Protein 4JNH (pdb70)

GO terms:
  GO:0044163 host cytoskeleton (C, IMP)

Secondary structure (DSSP, 8-state):
-EEB-HHHHHHHHHHTT--PPP-TT-B---EES-BTTBSS-EE--EEEEE-TTSPEEEEEEEE--SS---TT---EE-HHHHTTTBTT----SGGGGGGGGTT----TT-HHHHH-------S---HHHHHHHHHHHHHHHH--HHHHHHHHHHHHHHHHHHHT-/--EEEB-HHHHHHHHHHTT--PPP-TT-B---EE-SBTTBSS-EE--EEEEE-TTSPEEEEEEEE--SS---TT---EE-HHHHHTTBTT--PPSGGGGGGGGTT----TT-HHHHH-------TT--HHHHHHHHHHHHHHHH--HHHHHHHHHHHHHHHHHHTT-

Solvent-accessible surface area: 18183 Å² total

InterPro domains:
  IPR004957 Gag polyprotein, N-terminal domain [PF03276] (12-153)
  IPR049099 Gag polyprotein, C-terminal [PF20673] (488-574)

B-factor: mean 23.05, std 14.94, range [1.84, 131.95]

Sequence (332 aa):
EYELDVEALVVILRDRNIPRNPLHGEVIGLRLTEGWWGQIERFQVRLILQNDDNEPLQRPRYEVIQRAVNPHTFISGPLAELQLAFQDLDLPEGPLRFGPLANGHYVQGDPYSSSYRPVTAETAQTRDELEDVLNTQSEIEIQINLLELYEVETRALRRQLAERSVEEYELDVEALVVILRDRNIPRNPLHGEVIGLRLTEGWWGQIERFQVRLILQNDDNEPLQRPRYEVIQRAVNPHTFISGPLAELQLAFQDLDLPEGPLRFGPLANGHYVQGDPYSSSYRPVTAETAQTRDELEDVLNTQSEIEIQINLLELYEVETRALRRQLAERS

Organism: Human spumaretrovirus (NCBI:txid11963)

Nearest PDB structures (foldseek):
  4jmr-assembly2_C  TM=9.879E-01  e=1.892E-27  Human foamy virus
  4jmr-assembly2_C  TM=9.875E-01  e=1.139E-27  Human foamy virus
  1n9j-assembly1_B  TM=2.563E-01  e=5.939E+00  Homo sapiens
  8a1b-assembly1_A  TM=1.509E-01  e=2.956E+00  Escherichia coli

Structure (mmCIF, N/CA/C/O backbone):
data_4JNH
#
_entry.id   4JNH
#
_cell.length_a   35.423
_cell.length_b   94.729
_cell.length_c   61.659
_cell.angle_alpha   90.000
_cell.angle_beta   93.680
_cell.angle_gamma   90.000
#
_symmetry.space_group_name_H-M   'P 1 21 1'
#
loop_
_entity.id
_entity.type
_entity.pdbx_description
1 polymer 'Gag polyprotein'
2 water water
#
loop_
_atom_site.group_PDB
_atom_site.id
_atom_site.type_symbol
_atom_site.label_atom_id
_atom_site.label_alt_id
_atom_site.label_comp_id
_atom_site.label_asym_id
_atom_site.label_entity_id
_atom_site.label_seq_id
_atom_site.pdbx_PDB_ins_code
_atom_site.Cartn_x
_atom_site.Cartn_y
_atom_site.Cartn_z
_atom_site.occupancy
_atom_site.B_iso_or_equiv
_atom_site.auth_seq_id
_atom_site.auth_comp_id
_atom_site.auth_asym_id
_atom_site.auth_atom_id
_atom_site.pdbx_PDB_model_num
ATOM 1 N N . GLU A 1 29 ? 0.846 30.319 35.115 1.00 31.50 9 GLU A N 1
ATOM 2 C CA . GLU A 1 29 ? 0.126 29.137 35.597 1.00 37.00 9 GLU A CA 1
ATOM 3 C C . GLU A 1 29 ? 0.916 27.824 35.484 1.00 37.35 9 GLU A C 1
ATOM 4 O O . GLU A 1 29 ? 1.270 27.388 34.391 1.00 39.86 9 GLU A O 1
ATOM 10 N N . TYR A 1 30 ? 1.155 27.188 36.627 1.00 32.33 10 TYR A N 1
ATOM 11 C CA . TYR A 1 30 ? 1.944 25.965 36.703 1.00 23.42 10 TYR A CA 1
ATOM 12 C C . TYR A 1 30 ? 1.093 24.799 37.196 1.00 24.27 10 TYR A C 1
ATOM 13 O O . TYR A 1 30 ? -0.060 24.986 37.601 1.00 27.06 10 TYR A O 1
ATOM 22 N N . GLU A 1 31 ? 1.658 23.597 37.166 1.00 22.35 11 GLU A N 1
ATOM 23 C CA . GLU A 1 31 ? 0.899 22.388 37.486 1.00 24.39 11 GLU A CA 1
ATOM 24 C C . GLU A 1 31 ? 0.698 22.204 38.988 1.00 18.03 11 GLU A C 1
ATOM 25 O O . GLU A 1 31 ? 1.593 22.468 39.788 1.00 12.10 11 GLU A O 1
ATOM 31 N N . LEU A 1 32 ? -0.495 21.760 39.358 1.00 13.74 12 LEU A N 1
ATOM 32 C CA . LEU A 1 32 ? -0.831 21.542 40.756 1.00 13.91 12 LEU A CA 1
ATOM 33 C C . LEU A 1 32 ? -1.157 20.061 40.995 1.00 16.07 12 LEU A C 1
ATOM 34 O O . LEU A 1 32 ? -1.983 19.476 40.287 1.00 15.64 12 LEU A O 1
ATOM 39 N N . ASP A 1 33 ? -0.493 19.450 41.970 1.00 13.19 13 ASP A N 1
ATOM 40 C CA . ASP A 1 33 ? -0.846 18.097 42.388 1.00 17.00 13 ASP A CA 1
ATOM 41 C C . ASP A 1 33 ? -1.678 18.169 43.656 1.00 19.31 13 ASP A C 1
ATOM 42 O O . ASP A 1 33 ? -1.128 18.268 44.760 1.00 21.92 13 ASP A O 1
ATOM 47 N N . VAL A 1 34 ? -2.999 18.102 43.495 1.00 18.15 14 VAL A N 1
ATOM 48 C CA . VAL A 1 34 ? -3.929 18.349 44.598 1.00 18.57 14 VAL A CA 1
ATOM 49 C C . VAL A 1 34 ? -3.889 17.278 45.682 1.00 21.34 14 VAL A C 1
ATOM 50 O O . VAL A 1 34 ? -4.177 17.553 46.848 1.00 23.86 14 VAL A O 1
ATOM 54 N N . GLU A 1 35 ? -3.543 16.055 45.303 1.00 24.33 15 GLU A N 1
ATOM 55 C CA . GLU A 1 35 ? -3.431 14.984 46.289 1.00 27.70 15 GLU A CA 1
ATOM 56 C C . GLU A 1 35 ? -2.201 15.171 47.184 1.00 22.24 15 GLU A C 1
ATOM 57 O O . GLU A 1 35 ? -2.228 14.822 48.361 1.00 25.35 15 GLU A O 1
ATOM 63 N N . ALA A 1 36 ? -1.135 15.742 46.631 1.00 18.09 16 ALA A N 1
ATOM 64 C CA . ALA A 1 36 ? 0.030 16.093 47.432 1.00 17.60 16 ALA A CA 1
ATOM 65 C C . ALA A 1 36 ? -0.325 17.249 48.358 1.00 19.36 16 ALA A C 1
ATOM 66 O O . ALA A 1 36 ? 0.004 17.235 49.541 1.00 25.58 16 ALA A O 1
ATOM 68 N N . LEU A 1 37 ? -1.022 18.240 47.818 1.00 16.23 17 LEU A N 1
ATOM 69 C CA . LEU A 1 37 ? -1.499 19.356 48.620 1.00 15.51 17 LEU A CA 1
ATOM 70 C C . LEU A 1 37 ? -2.311 18.899 49.826 1.00 16.03 17 LEU A C 1
ATOM 71 O O . LEU A 1 37 ? -2.177 19.449 50.919 1.00 15.23 17 LEU A O 1
ATOM 76 N N . VAL A 1 38 ? -3.152 17.889 49.626 1.00 17.79 18 VAL A N 1
ATOM 77 C CA . VAL A 1 38 ? -4.024 17.420 50.695 1.00 17.56 18 VAL A CA 1
ATOM 78 C C . VAL A 1 38 ? -3.196 16.731 51.773 1.00 18.87 18 VAL A C 1
ATOM 79 O O . VAL A 1 38 ? -3.424 16.925 52.964 1.00 15.27 18 VAL A O 1
ATOM 83 N N . VAL A 1 39 ? -2.208 15.949 51.345 1.00 21.68 19 VAL A N 1
ATOM 84 C CA . VAL A 1 39 ? -1.256 15.353 52.276 1.00 18.99 19 VAL A CA 1
ATOM 85 C C . VAL A 1 39 ? -0.573 16.447 53.091 1.00 20.27 19 VAL A C 1
ATOM 86 O O . VAL A 1 39 ? -0.460 16.347 54.312 1.00 23.63 19 VAL A O 1
ATOM 90 N N . ILE A 1 40 ? -0.122 17.498 52.405 1.00 18.03 20 ILE A N 1
ATOM 91 C CA . ILE A 1 40 ? 0.516 18.636 53.065 1.00 13.98 20 ILE A CA 1
ATOM 92 C C . ILE A 1 40 ? -0.432 19.261 54.078 1.00 14.88 20 ILE A C 1
ATOM 93 O O . ILE A 1 40 ? -0.030 19.599 55.203 1.00 14.01 20 ILE A O 1
ATOM 98 N N . LEU A 1 41 ? -1.693 19.423 53.681 1.00 14.29 21 LEU A N 1
ATOM 99 C CA . LEU A 1 41 ? -2.692 19.938 54.621 1.00 18.26 21 LEU A CA 1
ATOM 100 C C . LEU A 1 41 ? -2.834 19.014 55.835 1.00 15.01 21 LEU A C 1
ATOM 101 O O . LEU A 1 41 ? -2.724 19.463 56.977 1.00 13.56 21 LEU A O 1
ATOM 106 N N . ARG A 1 42 ? -3.067 17.729 55.589 1.00 13.22 22 ARG A N 1
ATOM 107 C CA . ARG A 1 42 ? -3.301 16.801 56.691 1.00 18.06 22 ARG A CA 1
ATOM 108 C C . ARG A 1 42 ? -2.102 16.727 57.628 1.00 20.82 22 ARG A C 1
ATOM 109 O O . ARG A 1 42 ? -2.263 16.780 58.845 1.00 23.74 22 ARG A O 1
ATOM 117 N N . ASP A 1 43 ? -0.896 16.646 57.076 1.00 20.24 23 ASP A N 1
ATOM 118 C CA . ASP A 1 43 ? 0.300 16.642 57.926 1.00 19.84 23 ASP A CA 1
ATOM 119 C C . ASP A 1 43 ? 0.336 17.814 58.906 1.00 19.28 23 ASP A C 1
ATOM 120 O O . ASP A 1 43 ? 0.953 17.729 59.972 1.00 22.18 23 ASP A O 1
ATOM 125 N N . ARG A 1 44 ? -0.316 18.911 58.539 1.00 14.84 24 ARG A N 1
ATOM 126 C CA . ARG A 1 44 ? -0.325 20.103 59.373 1.00 13.57 24 ARG A CA 1
ATOM 127 C C . ARG A 1 44 ? -1.625 20.265 60.175 1.00 17.76 24 ARG A C 1
ATOM 128 O O . ARG A 1 44 ? -1.891 21.329 60.742 1.00 16.17 24 ARG A O 1
ATOM 136 N N . ASN A 1 45 ? -2.414 19.193 60.227 1.00 20.11 25 ASN A N 1
ATOM 137 C CA . ASN A 1 45 ? -3.662 19.178 60.981 1.00 23.44 25 ASN A CA 1
ATOM 138 C C . ASN A 1 45 ? -4.610 20.274 60.499 1.00 26.39 25 ASN A C 1
ATOM 139 O O . ASN A 1 45 ? -5.360 20.863 61.283 1.00 28.84 25 ASN A O 1
ATOM 144 N N . ILE A 1 46 ? -4.554 20.539 59.196 1.00 25.47 26 ILE A N 1
ATOM 145 C CA . ILE A 1 46 ? -5.517 21.404 58.524 1.00 27.74 26 ILE A CA 1
ATOM 146 C C . ILE A 1 46 ? -6.527 20.521 57.792 1.00 32.97 26 ILE A C 1
ATOM 147 O O . ILE A 1 46 ? -6.160 19.758 56.899 1.00 36.32 26 ILE A O 1
ATOM 152 N N . PRO A 1 47 ? -7.809 20.608 58.180 1.00 32.00 27 PRO A N 1
ATOM 153 C CA . PRO A 1 47 ? -8.788 19.640 57.686 1.00 35.55 27 PRO A CA 1
ATOM 154 C C . PRO A 1 47 ? -9.506 20.102 56.416 1.00 37.36 27 PRO A C 1
ATOM 155 O O . PRO A 1 47 ? -10.076 19.259 55.712 1.00 31.51 27 PRO A O 1
ATOM 159 N N . ARG A 1 48 ? -9.463 21.407 56.136 1.00 40.48 28 ARG A N 1
ATOM 160 C CA . ARG A 1 48 ? -10.180 21.992 55.000 1.00 43.83 28 ARG A CA 1
ATOM 161 C C . ARG A 1 48 ? -9.741 21.432 53.653 1.00 41.54 28 ARG A C 1
ATOM 162 O O . ARG A 1 48 ? -8.558 21.219 53.403 1.00 40.86 28 ARG A O 1
ATOM 170 N N . ASN A 1 49 ? -10.715 21.197 52.787 1.00 40.79 29 ASN A N 1
ATOM 171 C CA . ASN A 1 49 ? -10.431 20.810 51.424 1.00 43.27 29 ASN A CA 1
ATOM 172 C C . ASN A 1 49 ? -10.117 22.047 50.599 1.00 36.17 29 ASN A C 1
ATOM 173 O O . ASN A 1 49 ? -10.864 23.027 50.632 1.00 33.67 29 ASN A O 1
ATOM 178 N N . PRO A 1 50 ? -9.002 22.008 49.860 1.00 29.46 30 PRO A N 1
ATOM 179 C CA . PRO A 1 50 ? -8.625 23.145 49.014 1.00 30.89 30 PRO A CA 1
ATOM 180 C C . PRO A 1 50 ? -9.701 23.356 47.953 1.00 25.92 30 PRO A C 1
ATOM 181 O O . PRO A 1 50 ? -10.169 22.378 47.371 1.00 23.30 30 PRO A O 1
ATOM 185 N N . LEU A 1 51 ? -10.102 24.603 47.730 1.00 23.39 31 LEU A N 1
ATOM 186 C CA . LEU A 1 51 ? -11.150 24.908 46.758 1.00 23.09 31 LEU A CA 1
ATOM 187 C C . LEU A 1 51 ? -10.663 25.764 45.593 1.00 16.94 31 LEU A C 1
ATOM 188 O O . LEU A 1 51 ? -9.734 26.553 45.743 1.00 14.99 31 LEU A O 1
ATOM 193 N N . HIS A 1 52 ? -11.322 25.638 44.445 1.00 12.03 32 HIS A N 1
ATOM 194 C CA . HIS A 1 52 ? -11.049 26.529 43.324 1.00 13.28 32 HIS A CA 1
ATOM 195 C C . HIS A 1 52 ? -11.058 28.000 43.734 1.00 17.33 32 HIS A C 1
ATOM 196 O O . HIS A 1 52 ? -11.956 28.448 44.454 1.00 15.50 32 HIS A O 1
ATOM 203 N N . GLY A 1 53 ? -10.079 28.763 43.264 1.00 14.71 33 GLY A N 1
ATOM 204 C CA . GLY A 1 53 ? -10.090 30.191 43.531 1.00 10.63 33 GLY A CA 1
ATOM 205 C C . GLY A 1 53 ? -9.536 30.617 44.875 1.00 15.85 33 GLY A C 1
ATOM 206 O O . GLY A 1 53 ? -9.374 31.812 45.113 1.00 17.40 33 GLY A O 1
ATOM 207 N N . GLU A 1 54 ? -9.225 29.661 45.752 1.00 16.06 34 GLU A N 1
ATOM 208 C CA . GLU A 1 54 ? -8.644 30.011 47.048 1.00 19.67 34 GLU A CA 1
ATOM 209 C C . GLU A 1 54 ? -7.196 30.521 46.947 1.00 16.39 34 GLU A C 1
ATOM 210 O O . GLU A 1 54 ? -6.405 30.050 46.131 1.00 12.79 34 GLU A O 1
ATOM 216 N N . VAL A 1 55 ? -6.856 31.503 47.768 1.00 14.84 35 VAL A N 1
ATOM 217 C CA . VAL A 1 55 ? -5.500 32.030 47.753 1.00 15.92 35 VAL A CA 1
ATOM 218 C C . VAL A 1 55 ? -4.752 31.551 48.983 1.00 13.57 35 VAL A C 1
ATOM 219 O O . VAL A 1 55 ? -5.291 31.586 50.082 1.00 17.50 35 VAL A O 1
ATOM 223 N N . ILE A 1 56 ? -3.522 31.083 48.797 1.00 9.33 36 ILE A N 1
ATOM 224 C CA . ILE A 1 56 ? -2.749 30.558 49.922 1.00 10.43 36 ILE A CA 1
ATOM 225 C C . ILE A 1 56 ? -1.444 31.298 50.119 1.00 10.92 36 ILE A C 1
ATOM 226 O O . ILE A 1 56 ? -0.727 31.573 49.159 1.00 7.81 36 ILE A O 1
ATOM 231 N N . GLY A 1 57 ? -1.149 31.621 51.375 1.00 10.42 37 GLY A N 1
ATOM 232 C CA . GLY A 1 57 ? 0.091 32.271 51.737 1.00 6.65 37 GLY A CA 1
ATOM 233 C C . GLY A 1 57 ? 1.102 31.221 52.165 1.00 13.17 37 GLY A C 1
ATOM 234 O O . GLY A 1 57 ? 0.862 30.455 53.090 1.00 17.51 37 GLY A O 1
ATOM 235 N N . LEU A 1 58 ? 2.231 31.169 51.479 1.00 14.58 38 LEU A N 1
ATOM 236 C CA . LEU A 1 58 ? 3.232 30.153 51.757 1.00 12.67 38 LEU A CA 1
ATOM 237 C C . LEU A 1 58 ? 4.422 30.743 52.497 1.00 13.14 38 LEU A C 1
ATOM 238 O O . LEU A 1 58 ? 4.985 31.765 52.085 1.00 12.05 38 LEU A O 1
ATOM 243 N N . ARG A 1 59 ? 4.777 30.113 53.611 1.00 10.58 39 ARG A N 1
ATOM 244 C CA . ARG A 1 59 ? 6.027 30.416 54.274 1.00 13.55 39 ARG A CA 1
ATOM 245 C C . ARG A 1 59 ? 6.986 29.278 53.977 1.00 14.75 39 ARG A C 1
ATOM 246 O O . ARG A 1 59 ? 6.807 28.152 54.458 1.00 12.97 39 ARG A O 1
ATOM 254 N N . LEU A 1 60 ? 7.984 29.574 53.149 1.00 14.30 40 LEU A N 1
ATOM 255 C CA . LEU A 1 60 ? 8.996 28.600 52.767 1.00 15.25 40 LEU A CA 1
ATOM 256 C C . LEU A 1 60 ? 10.156 28.733 53.745 1.00 18.64 40 LEU A C 1
ATOM 257 O O . LEU A 1 60 ? 10.846 29.758 53.777 1.00 20.89 40 LEU A O 1
ATOM 262 N N . THR A 1 61 ? 10.351 27.710 54.567 1.00 16.76 41 THR A N 1
ATOM 263 C CA . THR A 1 61 ? 11.319 27.791 55.658 1.00 17.79 41 THR A CA 1
ATOM 264 C C . THR A 1 61 ? 12.751 27.661 55.157 1.00 17.63 41 THR A C 1
ATOM 265 O O . THR A 1 61 ? 13.692 28.059 55.833 1.00 16.45 41 THR A O 1
ATOM 269 N N . GLU A 1 62 ? 12.905 27.088 53.970 1.00 18.84 42 GLU A N 1
ATOM 270 C CA . GLU A 1 62 ? 14.204 27.027 53.318 1.00 17.77 42 GLU A CA 1
ATOM 271 C C . GLU A 1 62 ? 14.028 26.680 51.852 1.00 14.77 42 GLU A C 1
ATOM 272 O O . GLU A 1 62 ? 12.958 26.232 51.437 1.00 10.94 42 GLU A O 1
ATOM 278 N N . GLY A 1 63 ? 15.091 26.890 51.080 1.00 13.24 43 GLY A N 1
ATOM 279 C CA . GLY A 1 63 ? 15.079 26.639 49.653 1.00 13.01 43 GLY A CA 1
ATOM 280 C C . GLY A 1 63 ? 16.457 26.778 49.028 1.00 13.83 43 GLY A C 1
ATOM 281 O O . GLY A 1 63 ? 17.475 26.697 49.717 1.00 11.52 43 GLY A O 1
ATOM 282 N N . TRP A 1 64 ? 16.485 27.016 47.718 1.00 15.58 44 TRP A N 1
ATOM 283 C CA . TRP A 1 64 ? 17.737 27.107 46.974 1.00 17.51 44 TRP A CA 1
ATOM 284 C C . TRP A 1 64 ? 18.513 28.350 47.371 1.00 17.46 44 TRP A C 1
ATOM 285 O O . TRP A 1 64 ? 19.722 28.450 47.122 1.00 14.85 44 TRP A O 1
ATOM 296 N N . TRP A 1 65 ? 17.799 29.293 47.975 1.00 10.15 45 TRP A N 1
ATOM 297 C CA . TRP A 1 65 ? 18.381 30.554 48.405 1.00 11.85 45 TRP A CA 1
ATOM 298 C C . TRP A 1 65 ? 19.131 30.423 49.731 1.00 14.42 45 TRP A C 1
ATOM 299 O O . TRP A 1 65 ? 19.939 31.278 50.060 1.00 21.51 45 TRP A O 1
ATOM 310 N N . GLY A 1 66 ? 18.859 29.363 50.489 1.00 11.06 46 GLY A N 1
ATOM 311 C CA . GLY A 1 66 ? 19.498 29.156 51.775 1.00 8.37 46 GLY A CA 1
ATOM 312 C C . GLY A 1 66 ? 18.504 28.736 52.855 1.00 17.39 46 GLY A C 1
ATOM 313 O O . GLY A 1 66 ? 17.344 28.462 52.565 1.00 23.18 46 GLY A O 1
ATOM 314 N N . GLN A 1 67 ? 18.957 28.696 54.104 1.00 17.19 47 GLN A N 1
ATOM 315 C CA . GLN A 1 67 ? 18.125 28.254 55.216 1.00 19.06 47 GLN A CA 1
ATOM 316 C C . GLN A 1 67 ? 17.475 29.422 55.941 1.00 14.70 47 GLN A C 1
ATOM 317 O O . GLN A 1 67 ? 17.741 29.693 57.114 1.00 12.10 47 GLN A O 1
ATOM 323 N N . ILE A 1 68 ? 16.618 30.122 55.224 1.00 13.99 48 ILE A N 1
ATOM 324 C CA . ILE A 1 68 ? 15.975 31.296 55.767 1.00 15.40 48 ILE A CA 1
ATOM 325 C C . ILE A 1 68 ? 14.573 31.361 55.191 1.00 14.14 48 ILE A C 1
ATOM 326 O O . ILE A 1 68 ? 14.323 30.848 54.089 1.00 10.63 48 ILE A O 1
ATOM 331 N N . GLU A 1 69 ? 13.659 31.968 55.944 1.00 12.33 49 GLU A N 1
ATOM 332 C CA . GLU A 1 69 ? 12.269 31.997 55.525 1.00 11.04 49 GLU A CA 1
ATOM 333 C C . GLU A 1 69 ? 12.038 33.024 54.427 1.00 9.52 49 GLU A C 1
ATOM 334 O O . GLU A 1 69 ? 12.639 34.091 54.411 1.00 12.39 49 GLU A O 1
ATOM 340 N N . ARG A 1 70 ? 11.192 32.643 53.487 1.00 9.14 50 ARG A N 1
ATOM 341 C CA . ARG A 1 70 ? 10.769 33.489 52.393 1.00 12.04 50 ARG A CA 1
ATOM 342 C C . ARG A 1 70 ? 9.268 33.237 52.234 1.00 10.82 50 ARG A C 1
ATOM 343 O O . ARG A 1 70 ? 8.703 32.371 52.900 1.00 10.32 50 ARG A O 1
ATOM 351 N N . PHE A 1 71 ? 8.620 33.993 51.362 1.00 10.84 51 PHE A N 1
ATOM 352 C CA . PHE A 1 71 ? 7.173 33.915 51.252 1.00 11.53 51 PHE A CA 1
ATOM 353 C C . PHE A 1 71 ? 6.725 33.914 49.805 1.00 12.25 51 PHE A C 1
ATOM 354 O O . PHE A 1 71 ? 7.396 34.467 48.934 1.00 16.82 51 PHE A O 1
ATOM 362 N N . GLN A 1 72 ? 5.593 33.271 49.556 1.00 11.00 52 GLN A N 1
ATOM 363 C CA . GLN A 1 72 ? 5.004 33.226 48.222 1.00 10.97 52 GLN A CA 1
ATOM 364 C C . GLN A 1 72 ? 3.466 33.125 48.327 1.00 12.16 52 GLN A C 1
ATOM 365 O O . GLN A 1 72 ? 2.908 32.661 49.322 1.00 13.17 52 GLN A O 1
ATOM 379 N N . VAL A 1 74 ? -0.094 32.055 46.230 1.00 12.08 54 VAL A N 1
ATOM 380 C CA . VAL A 1 74 ? -0.568 31.303 45.084 1.00 9.57 54 VAL A CA 1
ATOM 381 C C . VAL A 1 74 ? -2.087 31.192 45.103 1.00 9.59 54 VAL A C 1
ATOM 382 O O . VAL A 1 74 ? -2.717 31.295 46.155 1.00 12.25 54 VAL A O 1
ATOM 386 N N . ARG A 1 75 ? -2.675 30.989 43.933 1.00 14.18 55 ARG A N 1
ATOM 387 C CA . ARG A 1 75 ? -4.119 30.831 43.822 1.00 13.94 55 ARG A CA 1
ATOM 388 C C . ARG A 1 75 ? -4.430 29.518 43.117 1.00 16.52 55 ARG A C 1
ATOM 389 O O . ARG A 1 75 ? -3.856 29.231 42.057 1.00 19.67 55 ARG A O 1
ATOM 397 N N . LEU A 1 76 ? -5.315 28.713 43.707 1.00 13.39 56 LEU A N 1
ATOM 398 C CA . LEU A 1 76 ? -5.667 27.411 43.125 1.00 11.25 56 LEU A CA 1
ATOM 399 C C . LEU A 1 76 ? -6.607 27.561 41.950 1.00 11.09 56 LEU A C 1
ATOM 400 O O . LEU A 1 76 ? -7.555 28.346 41.999 1.00 15.14 56 LEU A O 1
ATOM 405 N N . ILE A 1 77 ? -6.331 26.795 40.898 1.00 13.86 57 ILE A N 1
ATOM 406 C CA . ILE A 1 77 ? -7.189 26.693 39.722 1.00 12.87 57 ILE A CA 1
ATOM 407 C C . ILE A 1 77 ? -7.643 25.228 39.574 1.00 13.78 57 ILE A C 1
ATOM 408 O O . ILE A 1 77 ? -6.896 24.401 39.077 1.00 12.48 57 ILE A O 1
ATOM 413 N N . LEU A 1 78 ? -8.856 24.911 40.019 1.00 14.10 58 LEU A N 1
ATOM 414 C CA . LEU A 1 78 ? -9.294 23.521 40.091 1.00 13.86 58 LEU A CA 1
ATOM 415 C C . LEU A 1 78 ? -10.346 23.227 39.060 1.00 16.47 58 LEU A C 1
ATOM 416 O O . LEU A 1 78 ? -10.740 22.068 38.867 1.00 18.75 58 LEU A O 1
ATOM 421 N N . GLN A 1 79 ? -10.814 24.268 38.389 1.00 14.94 59 GLN A N 1
ATOM 422 C CA . GLN A 1 79 ? -11.865 24.058 37.409 1.00 19.65 59 GLN A CA 1
ATOM 423 C C . GLN A 1 79 ? -11.846 25.066 36.270 1.00 21.25 59 GLN A C 1
ATOM 424 O O . GLN A 1 79 ? -11.132 26.073 36.318 1.00 19.01 59 GLN A O 1
ATOM 430 N N . ASN A 1 80 ? -12.620 24.774 35.231 1.00 26.25 60 ASN A N 1
ATOM 431 C CA . ASN A 1 80 ? -12.562 25.572 34.016 1.00 29.50 60 ASN A CA 1
ATOM 432 C C . ASN A 1 80 ? -13.736 26.517 33.936 1.00 30.54 60 ASN A C 1
ATOM 433 O O . ASN A 1 80 ? -14.619 26.478 34.779 1.00 31.66 60 ASN A O 1
ATOM 438 N N . ASP A 1 81 ? -13.731 27.372 32.922 1.00 35.85 61 ASP A N 1
ATOM 439 C CA . ASP A 1 81 ? -14.779 28.368 32.743 1.00 40.49 61 ASP A CA 1
ATOM 440 C C . ASP A 1 81 ? -16.171 27.759 32.711 1.00 32.93 61 ASP A C 1
ATOM 441 O O . ASP A 1 81 ? -17.154 28.459 32.921 1.00 31.07 61 ASP A O 1
ATOM 446 N N . ASP A 1 82 ? -16.254 26.459 32.445 1.00 30.50 62 ASP A N 1
ATOM 447 C CA . ASP A 1 82 ? -17.540 25.763 32.434 1.00 34.64 62 ASP A CA 1
ATOM 448 C C . ASP A 1 82 ? -17.876 25.130 33.791 1.00 36.74 62 ASP A C 1
ATOM 449 O O . ASP A 1 82 ? -18.866 24.402 33.921 1.00 36.83 62 ASP A O 1
ATOM 454 N N . ASN A 1 83 ? -17.048 25.427 34.792 1.00 36.56 63 ASN A N 1
ATOM 455 C CA . ASN A 1 83 ? -17.242 24.954 36.163 1.00 35.47 63 ASN A CA 1
ATOM 456 C C . ASN A 1 83 ? -17.101 23.453 36.319 1.00 29.65 63 ASN A C 1
ATOM 457 O O . ASN A 1 83 ? -17.653 22.872 37.247 1.00 30.56 63 ASN A O 1
ATOM 462 N N . GLU A 1 84 ? -16.376 22.829 35.398 1.00 29.85 64 GLU A N 1
ATOM 463 C CA . GLU A 1 84 ? -16.107 21.399 35.464 1.00 28.30 64 GLU A CA 1
ATOM 464 C C . GLU A 1 84 ? -14.684 21.206 35.976 1.00 29.08 64 GLU A C 1
ATOM 465 O O . GLU A 1 84 ? -13.793 21.999 35.659 1.00 28.95 64 GLU A O 1
ATOM 467 N N . PRO A 1 85 ? -14.471 20.167 36.793 1.00 27.16 65 PRO A N 1
ATOM 468 C CA . PRO A 1 85 ? -13.172 19.886 37.414 1.00 27.73 65 PRO A CA 1
ATOM 469 C C . PRO A 1 85 ? -12.092 19.697 36.360 1.00 28.58 65 PRO A C 1
ATOM 470 O O . PRO A 1 85 ? -12.360 19.076 35.340 1.00 31.03 65 PRO A O 1
ATOM 474 N N . LEU A 1 86 ? -10.900 20.236 36.593 1.00 27.71 66 LEU A N 1
ATOM 475 C CA . LEU A 1 86 ? -9.784 20.054 35.664 1.00 25.07 66 LEU A CA 1
ATOM 476 C C . LEU A 1 86 ? -9.159 18.666 35.791 1.00 26.62 66 LEU A C 1
ATOM 477 O O . LEU A 1 86 ? -8.992 18.147 36.894 1.00 24.30 66 LEU A O 1
ATOM 482 N N . GLN A 1 87 ? -8.818 18.060 34.657 1.00 31.55 67 GLN A N 1
ATOM 483 C CA . GLN A 1 87 ? -8.080 16.804 34.686 1.00 34.55 67 GLN A CA 1
ATOM 484 C C . GLN A 1 87 ? -6.677 17.072 35.230 1.00 34.29 67 GLN A C 1
ATOM 485 O O . GLN A 1 87 ? -6.105 16.256 35.952 1.00 34.55 67 GLN A O 1
ATOM 491 N N . ARG A 1 88 ? -6.134 18.230 34.873 1.00 31.97 68 ARG A N 1
ATOM 492 C CA . ARG A 1 88 ? -4.803 18.627 35.311 1.00 32.38 68 ARG A CA 1
ATOM 493 C C . ARG A 1 88 ? -4.865 20.014 35.937 1.00 29.55 68 ARG A C 1
ATOM 494 O O . ARG A 1 88 ? -4.697 21.020 35.243 1.00 31.31 68 ARG A O 1
ATOM 502 N N . PRO A 1 89 ? -5.109 20.062 37.257 1.00 23.12 69 PRO A N 1
ATOM 503 C CA . PRO A 1 89 ? -5.273 21.312 38.011 1.00 20.72 69 PRO A CA 1
ATOM 504 C C . PRO A 1 89 ? -3.994 22.157 38.016 1.00 17.07 69 PRO A C 1
ATOM 505 O O . PRO A 1 89 ? -2.910 21.641 37.790 1.00 16.67 69 PRO A O 1
ATOM 509 N N . ARG A 1 90 ? -4.136 23.452 38.260 1.00 12.50 70 ARG A N 1
ATOM 510 C CA . ARG A 1 90 ? -3.006 24.354 38.205 1.00 16.71 70 ARG A CA 1
ATOM 511 C C . ARG A 1 90 ? -3.053 25.310 39.373 1.00 18.04 70 ARG A C 1
ATOM 512 O O . ARG A 1 90 ? -3.962 25.253 40.203 1.00 21.73 70 ARG A O 1
ATOM 520 N N . TYR A 1 91 ? -2.057 26.180 39.437 1.00 13.67 71 TYR A N 1
ATOM 521 C CA . TYR A 1 91 ? -2.060 27.275 40.387 1.00 10.94 71 TYR A CA 1
ATOM 522 C C . TYR A 1 91 ? -1.391 28.458 39.727 1.00 14.62 71 TYR A C 1
ATOM 523 O O . TYR A 1 91 ? -0.655 28.299 38.755 1.00 17.42 71 TYR A O 1
ATOM 532 N N . GLU A 1 92 ? -1.645 29.649 40.245 1.00 14.96 72 GLU A N 1
ATOM 533 C CA . GLU A 1 92 ? -0.954 30.813 39.733 1.00 17.46 72 GLU A CA 1
ATOM 534 C C . GLU A 1 92 ? -0.350 31.633 40.862 1.00 15.13 72 GLU A C 1
ATOM 535 O O . GLU A 1 92 ? -0.788 31.563 42.003 1.00 13.12 72 GLU A O 1
ATOM 541 N N . VAL A 1 93 ? 0.677 32.398 40.523 1.00 14.83 73 VAL A N 1
ATOM 542 C CA . VAL A 1 93 ? 1.339 33.250 41.480 1.00 12.14 73 VAL A CA 1
ATOM 543 C C . VAL A 1 93 ? 0.526 34.525 41.560 1.00 10.59 73 VAL A C 1
ATOM 544 O O . VAL A 1 93 ? 0.091 35.048 40.539 1.00 8.63 73 VAL A O 1
ATOM 548 N N . ILE A 1 94 ? 0.281 34.997 42.779 1.00 12.73 74 ILE A N 1
ATOM 549 C CA . ILE A 1 94 ? -0.406 36.266 43.007 1.00 13.02 74 ILE A CA 1
ATOM 550 C C . ILE A 1 94 ? 0.609 37.330 43.419 1.00 17.88 74 ILE A C 1
ATOM 551 O O . ILE A 1 94 ? 1.412 37.105 44.311 1.00 21.71 74 ILE A O 1
ATOM 556 N N . GLN A 1 95 ? 0.558 38.490 42.779 1.00 20.04 75 GLN A N 1
ATOM 557 C CA . GLN A 1 95 ? 1.551 39.538 42.983 1.00 23.67 75 GLN A CA 1
ATOM 558 C C . GLN A 1 95 ? 1.292 40.420 44.211 1.00 23.77 75 GLN A C 1
ATOM 559 O O . GLN A 1 95 ? 1.462 41.641 44.151 1.00 25.38 75 GLN A O 1
ATOM 565 N N . ARG A 1 96 ? 0.875 39.810 45.313 1.00 20.26 76 ARG A N 1
ATOM 566 C CA . ARG A 1 96 ? 0.716 40.524 46.577 1.00 18.43 76 ARG A CA 1
ATOM 567 C C . ARG A 1 96 ? 1.545 39.784 47.617 1.00 16.86 76 ARG A C 1
ATOM 568 O O . ARG A 1 96 ? 1.599 38.551 47.606 1.00 16.41 76 ARG A O 1
ATOM 576 N N . ALA A 1 97 ? 2.182 40.521 48.522 1.00 12.51 77 ALA A N 1
ATOM 577 C CA . ALA A 1 97 ? 2.981 39.905 49.570 1.00 10.02 77 ALA A CA 1
ATOM 578 C C . ALA A 1 97 ? 2.096 39.252 50.619 1.00 13.09 77 ALA A C 1
ATOM 579 O O . ALA A 1 97 ? 1.041 39.786 50.969 1.00 16.40 77 ALA A O 1
ATOM 581 N N . VAL A 1 98 ? 2.541 38.098 51.116 1.00 9.92 78 VAL A N 1
ATOM 582 C CA . VAL A 1 98 ? 1.921 37.435 52.251 1.00 7.57 78 VAL A CA 1
ATOM 583 C C . VAL A 1 98 ? 1.973 38.335 53.490 1.00 12.72 78 VAL A C 1
ATOM 584 O O . VAL A 1 98 ? 3.003 38.948 53.774 1.00 15.19 78 VAL A O 1
ATOM 588 N N . ASN A 1 99 ? 0.870 38.399 54.235 1.00 15.97 79 ASN A N 1
ATOM 589 C CA . ASN A 1 99 ? 0.773 39.267 55.417 1.00 17.44 79 ASN A CA 1
ATOM 590 C C . ASN A 1 99 ? 0.651 38.469 56.699 1.00 15.33 79 ASN A C 1
ATOM 591 O O . ASN A 1 99 ? 0.391 37.267 56.653 1.00 17.76 79 ASN A O 1
ATOM 596 N N . PRO A 1 100 ? 0.823 39.132 57.856 1.00 9.86 80 PRO A N 1
ATOM 597 C CA . PRO A 1 100 ? 0.707 38.340 59.092 1.00 12.02 80 PRO A CA 1
ATOM 598 C C . PRO A 1 100 ? -0.727 37.853 59.265 1.00 12.80 80 PRO A C 1
ATOM 599 O O . PRO A 1 100 ? -0.961 36.748 59.750 1.00 19.46 80 PRO A O 1
ATOM 603 N N . HIS A 1 101 ? -1.675 38.655 58.809 1.00 15.54 81 HIS A N 1
ATOM 604 C CA . HIS A 1 101 ? -3.074 38.311 58.923 1.00 14.50 81 HIS A CA 1
ATOM 605 C C . HIS A 1 101 ? -3.562 37.432 57.773 1.00 17.49 81 HIS A C 1
ATOM 606 O O . HIS A 1 101 ? -4.732 37.076 57.739 1.00 14.42 81 HIS A O 1
ATOM 613 N N . THR A 1 102 ? -2.689 37.101 56.819 1.00 20.04 82 THR A N 1
ATOM 614 C CA . THR A 1 102 ? -3.086 36.220 55.709 1.00 19.11 82 THR A CA 1
ATOM 615 C C . THR A 1 102 ? -3.746 34.936 56.243 1.00 16.95 82 THR A C 1
ATOM 616 O O . THR A 1 102 ? -3.164 34.199 57.040 1.00 20.80 82 THR A O 1
ATOM 628 N N . PHE A 1 104 ? -5.109 31.825 55.053 1.00 18.42 84 PHE A N 1
ATOM 629 C CA . PHE A 1 104 ? -4.803 30.433 54.771 1.00 16.58 84 PHE A CA 1
ATOM 630 C C . PHE A 1 104 ? -3.297 30.361 54.543 1.00 16.12 84 PHE A C 1
ATOM 631 O O . PHE A 1 104 ? -2.790 30.841 53.540 1.00 16.05 84 PHE A O 1
ATOM 647 N N . ILE A 1 106 ? 0.543 28.158 54.882 1.00 11.51 86 ILE A N 1
ATOM 648 C CA . ILE A 1 106 ? 1.239 26.883 54.981 1.00 14.26 86 ILE A CA 1
ATOM 649 C C . ILE A 1 106 ? 2.725 27.135 55.064 1.00 16.58 86 ILE A C 1
ATOM 650 O O . ILE A 1 106 ? 3.262 27.879 54.240 1.00 16.01 86 ILE A O 1
ATOM 655 N N . SER A 1 107 ? 3.379 26.508 56.039 1.00 16.09 87 SER A N 1
ATOM 656 C CA . SER A 1 107 ? 4.833 26.601 56.205 1.00 16.80 87 SER A CA 1
ATOM 657 C C . SER A 1 107 ? 5.479 25.257 55.889 1.00 16.27 87 SER A C 1
ATOM 658 O O . SER A 1 107 ? 4.943 24.210 56.231 1.00 10.93 87 SER A O 1
ATOM 661 N N . GLY A 1 108 ? 6.637 25.292 55.247 1.00 18.32 88 GLY A N 1
ATOM 662 C CA . GLY A 1 108 ? 7.379 24.081 54.971 1.00 18.05 88 GLY A CA 1
ATOM 663 C C . GLY A 1 108 ? 8.527 24.383 54.041 1.00 17.06 88 GLY A C 1
ATOM 664 O O . GLY A 1 108 ? 8.568 25.450 53.427 1.00 15.09 88 GLY A O 1
ATOM 665 N N . PRO A 1 109 ? 9.470 23.445 53.931 1.00 15.03 89 PRO A N 1
ATOM 666 C CA . PRO A 1 109 ? 10.607 23.648 53.028 1.00 12.39 89 PRO A CA 1
ATOM 667 C C . PRO A 1 109 ? 10.166 23.669 51.573 1.00 12.99 89 PRO A C 1
ATOM 668 O O . PRO A 1 109 ? 9.151 23.062 51.232 1.00 11.45 89 PRO A O 1
ATOM 672 N N . LEU A 1 110 ? 10.926 24.368 50.732 1.00 10.25 90 LEU A N 1
ATOM 673 C CA . LEU A 1 110 ? 10.648 24.418 49.304 1.00 10.75 90 LEU A CA 1
ATOM 674 C C . LEU A 1 110 ? 10.453 23.037 48.695 1.00 16.55 90 LEU A C 1
ATOM 675 O O . LEU A 1 110 ? 9.528 22.811 47.918 1.00 15.92 90 LEU A O 1
ATOM 680 N N . ALA A 1 111 ? 11.338 22.112 49.038 1.00 20.58 91 ALA A N 1
ATOM 681 C CA . ALA A 1 111 ? 11.281 20.800 48.426 1.00 21.91 91 ALA A CA 1
ATOM 682 C C . ALA A 1 111 ? 9.946 20.124 48.729 1.00 20.66 91 ALA A C 1
ATOM 683 O O . ALA A 1 111 ? 9.369 19.470 47.863 1.00 19.81 91 ALA A O 1
ATOM 685 N N . GLU A 1 112 ? 9.444 20.289 49.950 1.00 17.57 92 GLU A N 1
ATOM 686 C CA . GLU A 1 112 ? 8.188 19.648 50.297 1.00 17.52 92 GLU A CA 1
ATOM 687 C C . GLU A 1 112 ? 7.002 20.312 49.599 1.00 14.55 92 GLU A C 1
ATOM 688 O O . GLU A 1 112 ? 6.102 19.636 49.105 1.00 19.05 92 GLU A O 1
ATOM 694 N N . LEU A 1 113 ? 6.995 21.635 49.558 1.00 10.49 93 LEU A N 1
ATOM 695 C CA . LEU A 1 113 ? 5.878 22.351 48.950 1.00 10.61 93 LEU A CA 1
ATOM 696 C C . LEU A 1 113 ? 5.801 22.142 47.428 1.00 15.48 93 LEU A C 1
ATOM 697 O O . LEU A 1 113 ? 4.712 22.163 46.847 1.00 15.47 93 LEU A O 1
ATOM 702 N N . GLN A 1 114 ? 6.956 21.952 46.793 1.00 12.18 94 GLN A N 1
ATOM 703 C CA . GLN A 1 114 ? 7.023 21.658 45.358 1.00 15.23 94 GLN A CA 1
ATOM 704 C C . GLN A 1 114 ? 6.396 20.325 44.995 1.00 16.34 94 GLN A C 1
ATOM 705 O O . GLN A 1 114 ? 6.128 20.069 43.818 1.00 13.79 94 GLN A O 1
ATOM 711 N N . LEU A 1 115 ? 6.178 19.473 45.998 1.00 9.85 95 LEU A N 1
ATOM 712 C CA . LEU A 1 115 ? 5.406 18.264 45.773 1.00 11.97 95 LEU A CA 1
ATOM 713 C C . LEU A 1 115 ? 3.988 18.613 45.288 1.00 14.97 95 LEU A C 1
ATOM 714 O O . LEU A 1 115 ? 3.410 17.904 44.483 1.00 16.62 95 LEU A O 1
ATOM 719 N N . ALA A 1 116 ? 3.429 19.705 45.787 1.00 14.72 96 ALA A N 1
ATOM 720 C CA . ALA A 1 116 ? 2.103 20.118 45.357 1.00 17.12 96 ALA A CA 1
ATOM 721 C C . ALA A 1 116 ? 2.189 21.159 44.253 1.00 16.06 96 ALA A C 1
ATOM 722 O O . ALA A 1 116 ? 1.470 21.080 43.259 1.00 13.18 96 ALA A O 1
ATOM 724 N N . PHE A 1 117 ? 3.068 22.141 44.446 1.00 16.70 97 PHE A N 1
ATOM 725 C CA . PHE A 1 117 ? 3.199 23.264 43.529 1.00 15.70 97 PHE A CA 1
ATOM 726 C C . PHE A 1 117 ? 4.445 23.111 42.663 1.00 17.79 97 PHE A C 1
ATOM 727 O O . PHE A 1 117 ? 5.531 23.540 43.051 1.00 16.99 97 PHE A O 1
ATOM 735 N N . GLN A 1 118 ? 4.285 22.491 41.495 1.00 14.38 98 GLN A N 1
ATOM 736 C CA . GLN A 1 118 ? 5.423 22.214 40.630 1.00 19.49 98 GLN A CA 1
ATOM 737 C C . GLN A 1 118 ? 6.077 23.511 40.181 1.00 15.44 98 GLN A C 1
ATOM 738 O O . GLN A 1 118 ? 5.386 24.451 39.811 1.00 14.91 98 GLN A O 1
ATOM 744 N N . ASP A 1 119 ? 7.408 23.539 40.238 1.00 16.29 99 ASP A N 1
ATOM 745 C CA . ASP A 1 119 ? 8.230 24.674 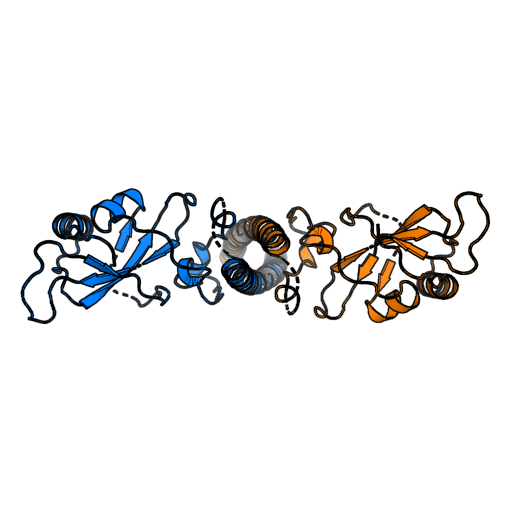39.809 1.00 21.58 99 ASP A CA 1
ATOM 746 C C . ASP A 1 119 ? 8.106 25.905 40.699 1.00 20.38 99 ASP A C 1
ATOM 747 O O . ASP A 1 119 ? 8.577 26.986 40.332 1.00 19.58 99 ASP A O 1
ATOM 752 N N . LEU A 1 120 ? 7.475 25.742 41.860 1.00 16.90 100 LEU A N 1
ATOM 753 C CA . LEU A 1 120 ? 7.328 26.847 42.802 1.00 13.80 100 LEU A CA 1
ATOM 754 C C . LEU A 1 120 ? 8.666 27.558 43.003 1.00 14.93 100 LEU A C 1
ATOM 755 O O . LEU A 1 120 ? 9.700 26.917 43.172 1.00 12.78 100 LEU A O 1
ATOM 760 N N . ASP A 1 121 ? 8.632 28.887 42.961 1.00 15.25 101 ASP A N 1
ATOM 761 C CA . ASP A 1 121 ? 9.830 29.697 43.103 1.00 12.24 101 ASP A CA 1
ATOM 762 C C . ASP A 1 121 ? 9.481 30.928 43.926 1.00 11.29 101 ASP A C 1
ATOM 763 O O . ASP A 1 121 ? 8.313 31.163 44.245 1.00 11.38 101 ASP A O 1
ATOM 768 N N . LEU A 1 122 ? 10.498 31.713 44.263 1.00 9.18 102 LEU A N 1
ATOM 769 C CA . LEU A 1 122 ? 10.297 32.974 44.945 1.00 10.70 102 LEU A CA 1
ATOM 770 C C . LEU A 1 122 ? 9.670 33.970 43.991 1.00 14.33 102 LEU A C 1
ATOM 771 O O . LEU A 1 122 ? 9.826 33.854 42.770 1.00 12.63 102 LEU A O 1
ATOM 776 N N . PRO A 1 123 ? 8.935 34.941 44.550 1.00 13.32 103 PRO A N 1
ATOM 777 C CA . PRO A 1 123 ? 8.299 35.995 43.768 1.00 13.18 103 PRO A CA 1
ATOM 778 C C . PRO A 1 123 ? 9.296 37.106 43.490 1.00 11.04 103 PRO A C 1
ATOM 779 O O . PRO A 1 123 ? 10.412 37.074 44.010 1.00 11.75 103 PRO A O 1
ATOM 783 N N . GLU A 1 124 ? 8.880 38.083 42.698 1.00 8.90 104 GLU A N 1
ATOM 784 C CA . GLU A 1 124 ? 9.748 39.164 42.255 1.00 15.32 104 GLU A CA 1
ATOM 785 C C . GLU A 1 124 ? 10.148 40.130 43.368 1.00 13.47 104 GLU A C 1
ATOM 786 O O . GLU A 1 124 ? 9.319 40.589 44.150 1.00 11.67 104 GLU A O 1
ATOM 792 N N . GLY A 1 125 ? 11.432 40.453 43.424 1.00 13.55 105 GLY A N 1
ATOM 793 C CA . GLY A 1 125 ? 11.890 41.458 44.362 1.00 14.29 105 GLY A CA 1
ATOM 794 C C . GLY A 1 125 ? 11.447 41.212 45.790 1.00 12.40 105 GLY A C 1
ATOM 795 O O . GLY A 1 125 ? 11.405 40.077 46.250 1.00 16.34 105 GLY A O 1
ATOM 796 N N . PRO A 1 126 ? 11.108 42.289 46.499 1.00 10.73 106 PRO A N 1
ATOM 797 C CA . PRO A 1 126 ? 10.862 42.262 47.945 1.00 8.33 106 PRO A CA 1
ATOM 798 C C . PRO A 1 126 ? 9.539 41.612 48.337 1.00 7.80 106 PRO A C 1
ATOM 799 O O . PRO A 1 126 ? 9.243 41.501 49.519 1.00 13.36 106 PRO A O 1
ATOM 803 N N . LEU A 1 127 ? 8.745 41.196 47.364 1.00 11.37 107 LEU A N 1
ATOM 804 C CA . LEU A 1 127 ? 7.551 40.430 47.668 1.00 9.27 107 LEU A CA 1
ATOM 805 C C . LEU A 1 127 ? 7.928 39.209 48.517 1.00 9.42 107 LEU A C 1
ATOM 806 O O . LEU A 1 127 ? 7.167 38.794 49.398 1.00 9.58 107 LEU A O 1
ATOM 811 N N . ARG A 1 128 ? 9.122 38.670 48.269 1.00 7.77 108 ARG A N 1
ATOM 812 C CA . ARG A 1 128 ? 9.592 37.443 48.922 1.00 8.61 108 ARG A CA 1
ATOM 813 C C . ARG A 1 128 ? 9.772 37.620 50.415 1.00 8.92 108 ARG A C 1
ATOM 814 O O . ARG A 1 128 ? 9.955 36.647 51.126 1.00 5.53 108 ARG A O 1
ATOM 822 N N . PHE A 1 129 ? 9.743 38.866 50.870 1.00 8.94 109 PHE A N 1
ATOM 823 C CA . PHE A 1 129 ? 9.882 39.185 52.285 1.00 12.12 109 PHE A CA 1
ATOM 824 C C . PHE A 1 129 ? 8.565 39.013 53.058 1.00 13.87 109 PHE A C 1
ATOM 825 O O . PHE A 1 129 ? 8.548 39.014 54.297 1.00 9.62 109 PHE A O 1
ATOM 833 N N . GLY A 1 130 ? 7.465 38.851 52.323 1.00 15.85 110 GLY A N 1
ATOM 834 C CA . GLY A 1 130 ? 6.162 38.681 52.943 1.00 12.19 110 GLY A CA 1
ATOM 835 C C . GLY A 1 130 ? 5.775 39.888 53.775 1.00 9.71 110 GLY A C 1
ATOM 836 O O . GLY A 1 130 ? 5.593 40.972 53.243 1.00 10.84 110 GLY A O 1
ATOM 837 N N . PRO A 1 131 ? 5.654 39.711 55.095 1.00 10.01 111 PRO A N 1
ATOM 838 C CA . PRO A 1 131 ? 5.282 40.839 55.947 1.00 10.03 111 PRO A CA 1
ATOM 839 C C . PRO A 1 131 ? 6.325 41.941 55.961 1.00 13.20 111 PRO A C 1
ATOM 840 O O . PRO A 1 131 ? 5.975 43.044 56.356 1.00 13.00 111 PRO A O 1
ATOM 844 N N . LEU A 1 132 ? 7.563 41.672 55.540 1.00 8.30 112 LEU A N 1
ATOM 845 C CA . LEU A 1 132 ? 8.533 42.758 55.424 1.00 4.25 112 LEU A CA 1
ATOM 846 C C . LEU A 1 132 ? 8.706 43.273 53.989 1.00 7.10 112 LEU A C 1
ATOM 847 O O . LEU A 1 132 ? 9.645 44.019 53.696 1.00 10.13 112 LEU A O 1
ATOM 852 N N . ALA A 1 133 ? 7.789 42.899 53.106 1.00 2.37 113 ALA A N 1
ATOM 853 C CA . ALA A 1 133 ? 7.860 43.315 51.704 1.00 6.31 113 ALA A CA 1
ATOM 854 C C . ALA A 1 133 ? 7.864 44.832 51.497 1.00 8.93 113 ALA A C 1
ATOM 855 O O . ALA A 1 133 ? 8.338 45.315 50.465 1.00 11.77 113 ALA A O 1
ATOM 857 N N . ASN A 1 134 ? 7.334 45.584 52.461 1.00 9.99 114 ASN A N 1
ATOM 858 C CA . ASN A 1 134 ? 7.417 47.043 52.391 1.00 15.57 114 ASN A CA 1
ATOM 859 C C . ASN A 1 134 ? 8.280 47.688 53.465 1.00 15.85 114 ASN A C 1
ATOM 860 O O . ASN A 1 134 ? 8.078 48.852 53.811 1.00 16.15 114 ASN A O 1
ATOM 865 N N . GLY A 1 135 ? 9.243 46.922 53.976 1.00 11.88 115 GLY A N 1
ATOM 866 C CA . GLY A 1 135 ? 10.277 47.457 54.844 1.00 14.08 115 GLY A CA 1
ATOM 867 C C . GLY A 1 135 ? 9.881 47.808 56.271 1.00 13.56 115 GLY A C 1
ATOM 868 O O . GLY A 1 135 ? 10.630 48.482 56.974 1.00 16.24 115 GLY A O 1
ATOM 869 N N . HIS A 1 136 ? 8.717 47.357 56.714 1.00 14.77 116 HIS A N 1
ATOM 870 C CA . HIS A 1 136 ? 8.238 47.712 58.049 1.00 17.17 116 HIS A CA 1
ATOM 871 C C . HIS A 1 136 ? 8.794 46.780 59.109 1.00 19.05 116 HIS A C 1
ATOM 872 O O . HIS A 1 136 ? 8.211 45.732 59.378 1.00 17.46 116 HIS A O 1
ATOM 879 N N . TYR A 1 137 ? 9.908 47.182 59.723 1.00 19.65 117 TYR A N 1
ATOM 880 C CA . TYR A 1 137 ? 10.598 46.370 60.725 1.00 13.52 117 TYR A CA 1
ATOM 881 C C . TYR A 1 137 ? 10.160 46.787 62.124 1.00 17.94 117 TYR A C 1
ATOM 882 O O . TYR A 1 137 ? 10.365 47.930 62.531 1.00 22.49 117 TYR A O 1
ATOM 891 N N . VAL A 1 138 ? 9.561 45.855 62.857 1.00 17.92 118 VAL A N 1
ATOM 892 C CA . VAL A 1 138 ? 8.967 46.165 64.159 1.00 18.46 118 VAL A CA 1
ATOM 893 C C . VAL A 1 138 ? 9.607 45.406 65.331 1.00 17.65 118 VAL A C 1
ATOM 894 O O . VAL A 1 138 ? 9.647 44.174 65.348 1.00 20.46 118 VAL A O 1
ATOM 898 N N . GLN A 1 139 ? 10.107 46.147 66.309 1.00 17.84 119 GLN A N 1
ATOM 899 C CA . GLN A 1 139 ? 10.709 45.532 67.489 1.00 23.93 119 GLN A CA 1
ATOM 900 C C . GLN A 1 139 ? 9.761 44.553 68.197 1.00 24.81 119 GLN A C 1
ATOM 901 O O . GLN A 1 139 ? 8.618 44.888 68.502 1.00 25.66 119 GLN A O 1
ATOM 907 N N . GLY A 1 140 ? 10.239 43.342 68.453 1.00 24.41 120 GLY A N 1
ATOM 908 C CA . GLY A 1 140 ? 9.438 42.354 69.147 1.00 25.96 120 GLY A CA 1
ATOM 909 C C . GLY A 1 140 ? 8.525 41.532 68.251 1.00 30.54 120 GLY A C 1
ATOM 910 O O . GLY A 1 140 ? 7.956 40.538 68.696 1.00 35.97 120 GLY A O 1
ATOM 911 N N . ASP A 1 141 ? 8.378 41.936 66.992 1.00 24.15 121 ASP A N 1
ATOM 912 C CA . ASP A 1 141 ? 7.527 41.205 66.052 1.00 19.28 121 ASP A CA 1
ATOM 913 C C . ASP A 1 141 ? 8.224 39.933 65.571 1.00 18.54 121 ASP A C 1
ATOM 914 O O . ASP A 1 141 ? 9.386 39.969 65.172 1.00 20.22 121 ASP A O 1
ATOM 919 N N . PRO A 1 142 ? 7.517 38.795 65.616 1.00 19.70 122 PRO A N 1
ATOM 920 C CA . PRO A 1 142 ? 8.148 37.537 65.205 1.00 13.58 122 PRO A CA 1
ATOM 921 C C . PRO A 1 142 ? 8.659 37.625 63.773 1.00 14.49 122 PRO A C 1
ATOM 922 O O . PRO A 1 142 ? 9.746 37.150 63.508 1.00 15.23 122 PRO A O 1
ATOM 926 N N . TYR A 1 143 ? 7.892 38.216 62.862 1.00 15.77 123 TYR A N 1
ATOM 927 C CA . TYR A 1 143 ? 8.325 38.270 61.467 1.00 15.13 123 TYR A CA 1
ATOM 928 C C . TYR A 1 143 ? 9.564 39.131 61.288 1.00 12.86 123 TYR A C 1
ATOM 929 O O . TYR A 1 143 ? 10.422 38.817 60.469 1.00 9.81 123 TYR A O 1
ATOM 938 N N . SER A 1 144 ? 9.662 40.209 62.055 1.00 13.45 124 SER A N 1
ATOM 939 C CA . SER A 1 144 ? 10.825 41.081 61.968 1.00 12.02 124 SER A CA 1
ATOM 940 C C . SER A 1 144 ? 12.033 40.311 62.487 1.00 14.63 124 SER A C 1
ATOM 941 O O . SER A 1 144 ? 13.126 40.409 61.947 1.00 13.38 124 SER A O 1
ATOM 944 N N . SER A 1 145 ? 11.796 39.517 63.526 1.00 11.90 125 SER A N 1
ATOM 945 C CA . SER A 1 145 ? 12.825 38.701 64.158 1.00 12.69 125 SER A CA 1
ATOM 946 C C . SER A 1 145 ? 13.421 37.662 63.198 1.00 14.50 125 SER A C 1
ATOM 947 O O . SER A 1 145 ? 14.613 37.348 63.252 1.00 11.48 125 SER A O 1
ATOM 950 N N . SER A 1 146 ? 12.569 37.135 62.329 1.00 12.09 126 SER A N 1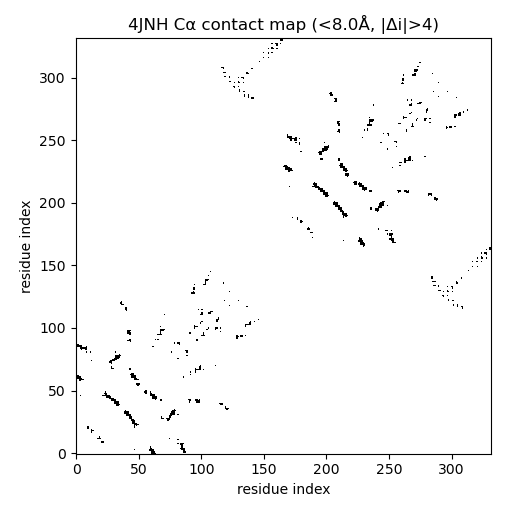
ATOM 951 C CA . SER A 1 146 ? 12.911 36.027 61.459 1.00 14.12 126 SER A CA 1
ATOM 952 C C . SER A 1 146 ? 13.471 36.528 60.133 1.00 13.99 126 SER A C 1
ATOM 953 O O . SER A 1 146 ? 14.019 35.756 59.348 1.00 14.41 126 SER A O 1
ATOM 956 N N . TYR A 1 147 ? 13.299 37.820 59.879 1.00 9.42 127 TYR A N 1
ATOM 957 C CA . TYR A 1 147 ? 13.749 38.402 58.624 1.00 11.21 127 TYR A CA 1
ATOM 958 C C . TYR A 1 147 ? 15.235 38.199 58.412 1.00 9.84 127 TYR A C 1
ATOM 959 O O . TYR A 1 147 ? 16.022 38.273 59.347 1.00 10.56 127 TYR A O 1
ATOM 968 N N . ARG A 1 148 ? 15.605 37.950 57.166 1.00 10.10 128 ARG A N 1
ATOM 969 C CA . ARG A 1 148 ? 16.999 37.837 56.787 1.00 8.55 128 ARG A CA 1
ATOM 970 C C . ARG A 1 148 ? 17.115 38.394 55.382 1.00 10.24 128 ARG A C 1
ATOM 971 O O . ARG A 1 148 ? 16.270 38.095 54.519 1.00 10.76 128 ARG A O 1
ATOM 979 N N . PRO A 1 149 ? 18.157 39.217 55.151 1.00 11.06 129 PRO A N 1
ATOM 980 C CA . PRO A 1 149 ? 18.400 39.901 53.871 1.00 13.64 129 PRO A CA 1
ATOM 981 C C . PRO A 1 149 ? 18.593 38.912 52.714 1.00 13.00 129 PRO A C 1
ATOM 982 O O . PRO A 1 149 ? 18.746 37.715 52.946 1.00 15.04 129 PRO A O 1
ATOM 986 N N . VAL A 1 150 ? 18.561 39.400 51.480 1.00 9.79 130 VAL A N 1
ATOM 987 C CA . VAL A 1 150 ? 18.745 38.509 50.349 1.00 10.88 130 VAL A CA 1
ATOM 988 C C . VAL A 1 150 ? 20.178 37.976 50.329 1.00 10.47 130 VAL A C 1
ATOM 989 O O . VAL A 1 150 ? 21.120 38.647 50.727 1.00 5.41 130 VAL A O 1
ATOM 993 N N . THR A 1 151 ? 20.320 36.748 49.879 1.00 9.13 131 THR A N 1
ATOM 994 C CA . THR A 1 151 ? 21.617 36.124 49.792 1.00 10.28 131 THR A CA 1
ATOM 995 C C . THR A 1 151 ? 22.217 36.374 48.401 1.00 15.79 131 THR A C 1
ATOM 996 O O . THR A 1 151 ? 21.53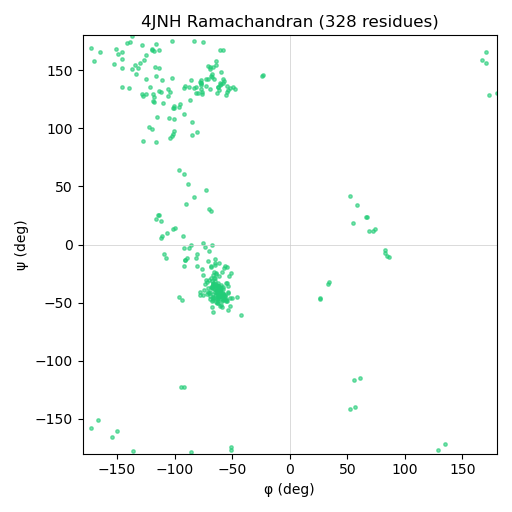7 36.881 47.488 1.00 13.95 131 THR A O 1
ATOM 1008 N N . ALA A 1 153 ? 23.194 34.124 46.229 1.00 11.63 133 ALA A N 1
ATOM 1009 C CA . ALA A 1 153 ? 22.469 33.265 45.293 1.00 13.97 133 ALA A CA 1
ATOM 1010 C C . ALA A 1 153 ? 21.212 33.954 44.755 1.00 16.01 133 ALA A C 1
ATOM 1011 O O . ALA A 1 153 ? 20.832 33.726 43.605 1.00 14.24 133 ALA A O 1
ATOM 1013 N N . GLU A 1 154 ? 20.560 34.773 45.587 1.00 14.53 134 GLU A N 1
ATOM 1014 C CA . GLU A 1 154 ? 19.307 35.428 45.180 1.00 10.55 134 GLU A CA 1
ATOM 1015 C C . GLU A 1 154 ? 19.560 36.611 44.271 1.00 11.59 134 GLU A C 1
ATOM 1016 O O . GLU A 1 154 ? 18.825 36.826 43.302 1.00 8.20 134 GLU A O 1
ATOM 1022 N N . THR A 1 155 ? 20.593 37.386 44.601 1.00 12.25 135 THR A N 1
ATOM 1023 C CA . THR A 1 155 ? 20.872 38.631 43.893 1.00 11.81 135 THR A CA 1
ATOM 1024 C C . THR A 1 155 ? 21.486 38.402 42.518 1.00 11.94 135 THR A C 1
ATOM 1025 O O . THR A 1 155 ? 21.340 39.239 41.628 1.00 12.66 135 THR A O 1
ATOM 1029 N N . ALA A 1 156 ? 22.172 37.277 42.349 1.00 11.58 136 ALA A N 1
ATOM 1030 C CA . ALA A 1 156 ? 22.696 36.898 41.039 1.00 10.36 136 ALA A CA 1
ATOM 1031 C C . ALA A 1 156 ? 21.536 36.604 40.097 1.00 15.13 136 ALA A C 1
ATOM 1032 O O . ALA A 1 156 ? 21.661 36.743 38.886 1.00 18.19 136 ALA A O 1
ATOM 1034 N N . GLN A 1 157 ? 20.396 36.213 40.663 1.00 17.09 137 GLN A N 1
ATOM 1035 C CA . GLN A 1 157 ? 19.217 35.860 39.862 1.00 17.45 137 GLN A CA 1
ATOM 1036 C C . GLN A 1 157 ? 18.282 37.032 39.532 1.00 16.35 137 GLN A C 1
ATOM 1037 O O . GLN A 1 157 ? 17.275 36.847 38.854 1.00 19.30 137 GLN A O 1
ATOM 1051 N N . THR A 1 159 ? 16.788 40.877 38.171 1.00 18.63 139 THR A N 1
ATOM 1052 C CA . THR A 1 159 ? 16.895 41.932 37.168 1.00 20.66 139 THR A CA 1
ATOM 1053 C C . THR A 1 159 ? 17.277 43.242 37.837 1.00 21.79 139 THR A C 1
ATOM 1054 O O . THR A 1 159 ? 17.223 43.364 39.067 1.00 23.59 139 THR A O 1
ATOM 1058 N N . ARG A 1 160 ? 17.641 44.226 37.022 1.00 20.16 140 ARG A N 1
ATOM 1059 C CA . ARG A 1 160 ? 17.992 45.535 37.542 1.00 19.27 140 ARG A CA 1
ATOM 1060 C C . ARG A 1 160 ? 16.883 46.126 38.406 1.00 14.88 140 ARG A C 1
ATOM 1061 O O . ARG A 1 160 ? 17.135 46.604 39.504 1.00 18.34 140 ARG A O 1
ATOM 1069 N N . ASP A 1 161 ? 15.655 46.098 37.919 1.00 16.79 141 ASP A N 1
ATOM 1070 C CA . ASP A 1 161 ? 14.569 46.695 38.682 1.00 19.48 141 ASP A CA 1
ATOM 1071 C C . ASP A 1 161 ? 14.279 45.944 39.977 1.00 18.88 141 ASP A C 1
ATOM 1072 O O . ASP A 1 161 ? 13.907 46.570 40.966 1.00 17.69 141 ASP A O 1
ATOM 1077 N N . GLU A 1 162 ? 14.433 44.616 39.975 1.00 17.05 142 GLU A N 1
ATOM 1078 C CA . GLU A 1 162 ? 14.264 43.841 41.209 1.00 15.99 142 GLU A CA 1
ATOM 1079 C C . GLU A 1 162 ? 15.282 44.278 42.250 1.00 12.14 142 GLU A C 1
ATOM 1080 O O . GLU A 1 162 ? 14.959 44.436 43.421 1.00 10.68 142 GLU A O 1
ATOM 1086 N N . LEU A 1 163 ? 16.524 44.440 41.808 1.00 10.19 143 LEU A N 1
ATOM 1087 C CA . LEU A 1 163 ? 17.618 44.779 42.702 1.00 13.34 143 LEU A CA 1
ATOM 1088 C C . LEU A 1 163 ? 17.359 46.129 43.344 1.00 14.20 143 LEU A C 1
ATOM 1089 O O . LEU A 1 163 ? 17.544 46.298 44.547 1.00 11.81 143 LEU A O 1
ATOM 1094 N N . GLU A 1 164 ? 16.914 47.084 42.538 1.00 12.70 144 GLU A N 1
ATOM 1095 C CA . GLU A 1 164 ? 16.592 48.399 43.065 1.00 12.01 144 GLU A CA 1
ATOM 1096 C C . GLU A 1 164 ? 15.512 48.324 44.142 1.00 13.58 144 GLU A C 1
ATOM 1097 O O . GLU A 1 164 ? 15.642 48.945 45.208 1.00 15.89 144 GLU A O 1
ATOM 1103 N N . ASP A 1 165 ? 14.447 47.576 43.857 1.00 12.63 145 ASP A N 1
ATOM 1104 C CA . ASP A 1 165 ? 13.335 47.436 44.793 1.00 14.54 145 ASP A CA 1
ATOM 1105 C C . ASP A 1 165 ? 13.786 46.759 46.083 1.00 13.14 145 ASP A C 1
ATOM 1106 O O . ASP A 1 165 ? 13.464 47.222 47.180 1.00 7.65 145 ASP A O 1
ATOM 1111 N N . VAL A 1 166 ? 14.536 45.664 45.949 1.00 9.19 146 VAL A N 1
ATOM 1112 C CA . VAL A 1 166 ? 15.008 44.962 47.128 1.00 11.32 146 VAL A CA 1
ATOM 1113 C C . VAL A 1 166 ? 15.936 45.854 47.931 1.00 9.65 146 VAL A C 1
ATOM 1114 O O . VAL A 1 166 ? 15.759 46.039 49.141 1.00 12.12 146 VAL A O 1
ATOM 1118 N N . LEU A 1 167 ? 16.913 46.429 47.248 1.00 8.16 147 LEU A N 1
ATOM 1119 C CA . LEU A 1 167 ? 17.831 47.343 47.908 1.00 11.20 147 LEU A CA 1
ATOM 1120 C C . LEU A 1 167 ? 17.057 48.483 48.586 1.00 14.08 147 LEU A C 1
ATOM 1121 O O . LEU A 1 167 ? 17.325 48.826 49.748 1.00 12.14 147 LEU A O 1
ATOM 1126 N N . ASN A 1 168 ? 16.073 49.046 47.892 1.00 11.90 148 ASN A N 1
ATOM 1127 C CA . ASN A 1 168 ? 15.326 50.153 48.499 1.00 11.66 148 ASN A CA 1
ATOM 1128 C C . ASN A 1 168 ? 14.665 49.712 49.798 1.00 11.39 148 ASN A C 1
ATOM 1129 O O . ASN A 1 168 ? 14.650 50.446 50.789 1.00 12.44 148 ASN A O 1
ATOM 1134 N N . THR A 1 169 ? 14.156 48.489 49.785 1.00 8.04 149 THR A N 1
ATOM 1135 C CA . THR A 1 169 ? 13.394 47.964 50.896 1.00 9.14 149 THR A CA 1
ATOM 1136 C C . THR A 1 169 ? 14.314 47.579 52.059 1.00 11.78 149 THR A C 1
ATOM 1137 O O . THR A 1 169 ? 14.022 47.887 53.218 1.00 10.13 149 THR A O 1
ATOM 1141 N N . GLN A 1 170 ? 15.430 46.920 51.754 1.00 9.78 150 GLN A N 1
AT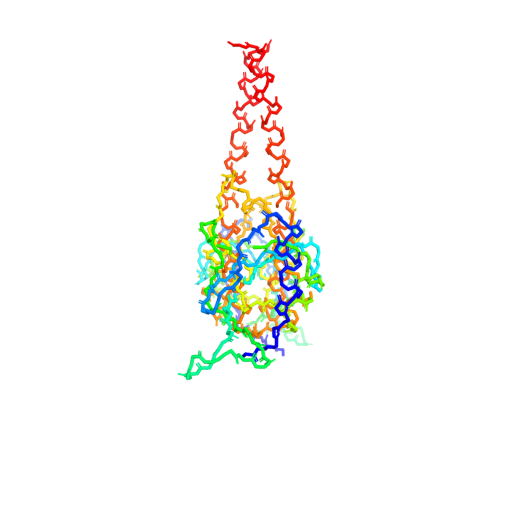OM 1142 C CA . GLN A 1 170 ? 16.383 46.583 52.812 1.00 9.67 150 GLN A CA 1
ATOM 1143 C C . GLN A 1 170 ? 16.951 47.849 53.441 1.00 8.51 150 GLN A C 1
ATOM 1144 O O . GLN A 1 170 ? 17.174 47.897 54.637 1.00 14.47 150 GLN A O 1
ATOM 1150 N N . SER A 1 171 ? 17.152 48.890 52.642 1.00 8.34 151 SER A N 1
ATOM 1151 C CA . SER A 1 171 ? 17.618 50.163 53.185 1.00 6.07 151 SER A CA 1
ATOM 1152 C C . SER A 1 171 ? 16.641 50.741 54.203 1.00 7.15 151 SER A C 1
ATOM 1153 O O . SER A 1 171 ? 17.060 51.313 55.207 1.00 9.20 151 SER A O 1
ATOM 1156 N N . GLU A 1 172 ? 15.343 50.610 53.946 1.00 4.99 152 GLU A N 1
ATOM 1157 C CA . GLU A 1 172 ? 14.363 51.139 54.889 1.00 8.73 152 GLU A CA 1
ATOM 1158 C C . GLU A 1 172 ? 14.437 50.355 56.196 1.00 9.39 152 GLU A C 1
ATOM 1159 O O . GLU A 1 172 ? 14.408 50.926 57.276 1.00 11.02 152 GLU A O 1
ATOM 1165 N N . ILE A 1 173 ? 14.551 49.038 56.063 1.00 9.10 153 ILE A N 1
ATOM 1166 C CA . ILE A 1 173 ? 14.747 48.130 57.179 1.00 8.68 153 ILE A CA 1
ATOM 1167 C C . ILE A 1 173 ? 15.969 48.512 58.018 1.00 12.35 153 ILE A C 1
ATOM 1168 O O . ILE A 1 173 ? 15.888 48.596 59.252 1.00 13.10 153 ILE A O 1
ATOM 1173 N N . GLU A 1 174 ? 17.089 48.774 57.351 1.00 8.03 154 GLU A N 1
ATOM 1174 C CA . GLU A 1 174 ? 18.308 49.144 58.058 1.00 9.89 154 GLU A CA 1
ATOM 1175 C C . GLU A 1 174 ? 18.136 50.427 58.847 1.00 11.81 154 GLU A C 1
ATOM 1176 O O . GLU A 1 174 ? 18.694 50.561 59.937 1.00 15.54 154 GLU A O 1
ATOM 1182 N N . ILE A 1 175 ? 17.375 51.373 58.303 1.00 6.45 155 ILE A N 1
ATOM 1183 C CA . ILE A 1 175 ? 17.194 52.644 58.989 1.00 4.88 155 ILE A CA 1
ATOM 1184 C C . ILE A 1 175 ? 16.487 52.437 60.337 1.00 7.38 155 ILE A C 1
ATOM 1185 O O . ILE A 1 175 ? 16.859 53.046 61.342 1.00 9.81 155 ILE A O 1
ATOM 1190 N N . GLN A 1 176 ? 15.493 51.551 60.358 1.00 5.26 156 GLN A N 1
ATOM 1191 C CA . GLN A 1 176 ? 14.834 51.160 61.601 1.00 6.90 156 GLN A CA 1
ATOM 1192 C C . GLN A 1 176 ? 15.765 50.355 62.520 1.00 10.31 156 GLN A C 1
ATOM 1193 O O . GLN A 1 176 ? 15.769 50.562 63.726 1.00 8.64 156 GLN A O 1
ATOM 1207 N N . ILE A 1 178 ? 18.975 50.577 62.663 1.00 10.10 158 ILE A N 1
ATOM 1208 C CA . ILE A 1 178 ? 19.932 51.524 63.196 1.00 7.67 158 ILE A CA 1
ATOM 1209 C C . ILE A 1 178 ? 19.296 52.285 64.355 1.00 9.89 158 ILE A C 1
ATOM 1210 O O . ILE A 1 178 ? 19.904 52.434 65.415 1.00 14.62 158 ILE A O 1
ATOM 1215 N N . ASN A 1 179 ? 18.070 52.760 64.152 1.00 10.75 159 ASN A N 1
ATOM 1216 C CA . ASN A 1 179 ? 17.371 53.514 65.182 1.00 13.22 159 ASN A CA 1
ATOM 1217 C C . ASN A 1 179 ? 17.148 52.684 66.432 1.00 13.43 159 ASN A C 1
ATOM 1218 O O . ASN A 1 179 ? 17.253 53.188 67.552 1.00 17.91 159 ASN A O 1
ATOM 1223 N N . LEU A 1 180 ? 16.858 51.403 66.231 1.00 10.29 160 LEU A N 1
ATOM 1224 C CA . LEU A 1 180 ? 16.665 50.470 67.329 1.00 10.14 160 LEU A CA 1
ATOM 1225 C C . LEU A 1 180 ? 17.975 50.209 68.078 1.00 12.92 160 LEU A C 1
ATOM 1226 O O . LEU A 1 180 ? 17.969 50.044 69.305 1.00 9.74 160 LEU A O 1
ATOM 1231 N N . LEU A 1 181 ? 19.086 50.168 67.338 1.00 11.82 161 LEU A N 1
ATOM 1232 C CA . LEU A 1 181 ? 20.402 49.971 67.942 1.00 14.21 161 LEU A CA 1
ATOM 1233 C C . LEU A 1 181 ? 20.760 51.150 68.827 1.00 15.68 161 LEU A C 1
ATOM 1234 O O . LEU A 1 181 ? 21.303 50.954 69.903 1.00 20.34 161 LEU A O 1
ATOM 1239 N N . GLU A 1 182 ? 20.445 52.367 68.380 1.00 14.11 162 GLU A N 1
ATOM 1240 C CA . GLU A 1 182 ? 20.691 53.568 69.182 1.00 17.81 162 GLU A CA 1
ATOM 1241 C C . GLU A 1 182 ? 19.884 53.533 70.486 1.00 23.11 162 GLU A C 1
ATOM 1242 O O . GLU A 1 182 ? 20.422 53.804 71.565 1.00 25.85 162 GLU A O 1
ATOM 1248 N N . LEU A 1 183 ? 18.599 53.201 70.379 1.00 18.97 163 LEU A N 1
ATOM 1249 C CA . LEU A 1 183 ? 17.743 53.083 71.552 1.00 18.21 163 LEU A CA 1
ATOM 1250 C C . LEU A 1 183 ? 18.270 52.021 72.498 1.00 15.59 163 LEU A C 1
ATOM 1251 O O . LEU A 1 183 ? 18.235 52.198 73.708 1.00 14.84 163 LEU A O 1
ATOM 1256 N N . TYR A 1 184 ? 18.770 50.920 71.954 1.00 15.71 164 TYR A N 1
ATOM 1257 C CA . TYR A 1 184 ? 19.289 49.864 72.818 1.00 17.90 164 TYR A CA 1
ATOM 1258 C C . TYR A 1 184 ? 20.480 50.366 73.615 1.00 21.85 164 TYR A C 1
ATOM 1259 O O . TYR A 1 184 ? 20.599 50.076 74.803 1.00 25.74 164 TYR A O 1
ATOM 1268 N N . GLU A 1 185 ? 21.356 51.124 72.962 1.00 21.34 165 GLU A N 1
ATOM 1269 C CA . GLU A 1 185 ? 22.537 51.666 73.631 1.00 26.30 165 GLU A CA 1
ATOM 1270 C C . GLU A 1 185 ? 22.188 52.651 74.759 1.00 23.54 165 GLU A C 1
ATOM 1271 O O . GLU A 1 185 ? 22.785 52.609 75.828 1.00 21.16 165 GLU A O 1
ATOM 1277 N N . VAL A 1 186 ? 21.229 53.537 74.507 1.00 20.77 166 VAL A N 1
ATOM 1278 C CA . VAL A 1 186 ? 20.787 54.488 75.512 1.00 22.06 166 VAL A CA 1
ATOM 1279 C C . VAL A 1 186 ? 20.183 53.747 76.708 1.00 27.87 166 VAL A C 1
ATOM 1280 O O . VAL A 1 186 ? 20.548 53.997 77.857 1.00 29.99 166 VAL A O 1
ATOM 1284 N N . GLU A 1 187 ? 19.265 52.829 76.420 1.00 27.36 167 GLU A N 1
ATOM 1285 C CA . GLU A 1 187 ? 18.597 52.051 77.445 1.00 28.80 167 GLU A CA 1
ATOM 1286 C C . GLU A 1 187 ? 19.568 51.196 78.248 1.00 27.97 167 GLU A C 1
ATOM 1287 O O . GLU A 1 187 ? 19.475 51.114 79.471 1.00 27.57 167 GLU A O 1
ATOM 1293 N N . THR A 1 188 ? 20.495 50.553 77.554 1.00 23.94 168 THR A N 1
ATOM 1294 C CA . THR A 1 188 ? 21.512 49.740 78.204 1.00 24.17 168 THR A CA 1
ATOM 1295 C C . THR A 1 188 ? 22.396 50.583 79.130 1.00 25.90 168 THR A C 1
ATOM 1296 O O . THR A 1 188 ? 22.832 50.127 80.187 1.00 25.49 168 THR A O 1
ATOM 1300 N N . ARG A 1 189 ? 22.659 51.815 78.718 1.00 19.71 169 ARG A N 1
ATOM 1301 C CA . ARG A 1 189 ? 23.486 52.702 79.492 1.00 26.67 169 ARG A CA 1
ATOM 1302 C C . ARG A 1 189 ? 22.736 53.095 80.755 1.00 27.30 169 ARG A C 1
ATOM 1303 O O . ARG A 1 189 ? 23.288 53.064 81.860 1.00 29.56 169 ARG A O 1
ATOM 1311 N N . ALA A 1 190 ? 21.473 53.462 80.575 1.00 24.77 170 ALA A N 1
ATOM 1312 C CA . ALA A 1 190 ? 20.606 53.875 81.670 1.00 25.58 170 ALA A CA 1
ATOM 1313 C C . ALA A 1 190 ? 20.414 52.755 82.677 1.00 27.86 170 ALA A C 1
ATOM 1314 O O . ALA A 1 190 ? 20.442 52.987 83.883 1.00 28.57 170 ALA A O 1
ATOM 1316 N N . LEU A 1 191 ? 20.207 51.539 82.177 1.00 30.80 171 LEU A N 1
ATOM 1317 C CA . LEU A 1 191 ? 20.025 50.385 83.055 1.00 29.90 171 LEU A CA 1
ATOM 1318 C C . LEU A 1 191 ? 21.283 50.136 83.872 1.00 28.92 171 LEU A C 1
ATOM 1319 O O . LEU A 1 191 ? 21.209 49.831 85.056 1.00 27.89 171 LEU A O 1
ATOM 1324 N N . ARG A 1 192 ? 22.442 50.276 83.245 1.00 27.70 172 ARG A N 1
ATOM 1325 C CA . ARG A 1 192 ? 23.686 50.034 83.961 1.00 30.26 172 ARG A CA 1
ATOM 1326 C C . ARG A 1 192 ? 23.889 51.088 85.033 1.00 35.69 172 ARG A C 1
ATOM 1327 O O . ARG A 1 192 ? 24.399 50.795 86.112 1.00 37.67 172 ARG A O 1
ATOM 1335 N N . ARG A 1 193 ? 23.491 52.318 84.729 1.00 38.98 173 ARG A N 1
ATOM 1336 C CA . ARG A 1 193 ? 23.584 53.404 85.693 1.00 44.40 173 ARG A CA 1
ATOM 1337 C C . ARG A 1 193 ? 22.618 53.172 86.873 1.00 40.02 173 ARG A C 1
ATOM 1338 O O . ARG A 1 193 ? 22.999 53.327 88.041 1.00 35.69 173 ARG A O 1
ATOM 1346 N N . GLN A 1 194 ? 21.379 52.787 86.563 1.00 37.45 174 GLN A N 1
ATOM 1347 C CA . GLN A 1 194 ? 20.400 52.461 87.595 1.00 36.93 174 GLN A CA 1
ATOM 1348 C C . GLN A 1 194 ? 20.895 51.323 88.468 1.00 33.82 174 GLN A C 1
ATOM 1349 O O . GLN A 1 194 ? 20.662 51.315 89.672 1.00 36.62 174 GLN A O 1
ATOM 1355 N N . LEU A 1 195 ? 21.591 50.372 87.860 1.00 30.50 175 LEU A N 1
ATOM 1356 C CA . LEU A 1 195 ? 22.052 49.194 88.576 1.00 32.01 175 LEU A CA 1
ATOM 1357 C C . LEU A 1 195 ? 23.204 49.507 89.525 1.00 38.09 175 LEU A C 1
ATOM 1358 O O . LEU A 1 195 ? 23.360 48.860 90.566 1.00 39.58 175 LEU A O 1
ATOM 1363 N N . ALA A 1 196 ? 24.012 50.498 89.169 1.00 37.49 176 ALA A N 1
ATOM 1364 C CA . ALA A 1 196 ? 25.091 50.921 90.049 1.00 39.94 176 ALA A CA 1
ATOM 1365 C C . ALA A 1 196 ? 24.524 51.717 91.229 1.00 39.98 176 ALA A C 1
ATOM 1366 O O . ALA A 1 196 ? 24.977 51.570 92.370 1.00 39.65 176 ALA A O 1
ATOM 1368 N N . GLU A 1 197 ? 23.519 52.541 90.938 1.00 38.32 177 GLU A N 1
ATOM 1369 C CA . GLU A 1 197 ? 22.854 53.358 91.943 1.00 42.15 177 GLU A CA 1
ATOM 1370 C C . GLU A 1 197 ? 22.101 52.504 92.968 1.00 42.94 177 GLU A C 1
ATOM 1371 O O . GLU A 1 197 ? 21.853 52.946 94.093 1.00 43.00 177 GLU A O 1
ATOM 1377 N N . ARG A 1 198 ? 21.731 51.286 92.578 1.00 38.47 178 ARG A N 1
ATOM 1378 C CA . ARG A 1 198 ? 20.961 50.418 93.462 1.00 36.30 178 ARG A CA 1
ATOM 1379 C C . ARG A 1 198 ? 21.773 49.220 93.949 1.00 37.10 178 ARG A C 1
ATOM 1380 O O . ARG A 1 198 ? 21.245 48.314 94.584 1.00 32.80 178 ARG A O 1
ATOM 1388 N N . SER A 1 199 ? 23.062 49.219 93.642 1.00 41.91 179 SER A N 1
ATOM 1389 C CA . SER A 1 199 ? 23.947 48.189 94.161 1.00 47.69 179 SER A CA 1
ATOM 1390 C C . SER A 1 199 ? 24.693 48.736 95.372 1.00 51.46 179 SER A C 1
ATOM 1391 O O . SER A 1 199 ? 24.738 48.080 96.417 1.00 54.40 179 SER A O 1
ATOM 1395 N N . VAL B 1 27 ? 40.253 56.268 31.656 1.00 63.61 7 VAL B N 1
ATOM 1396 C 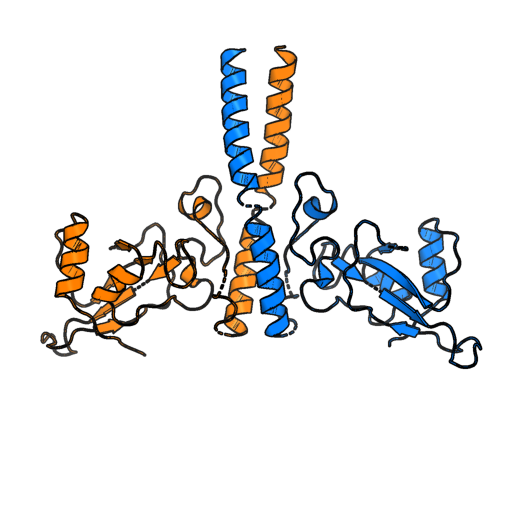CA . VAL B 1 27 ? 40.966 56.997 32.700 1.00 64.17 7 VAL B CA 1
ATOM 1397 C C . VAL B 1 27 ? 40.591 58.477 32.710 1.00 56.83 7 VAL B C 1
ATOM 1398 O O . VAL B 1 27 ? 41.318 59.315 32.167 1.00 56.04 7 VAL B O 1
ATOM 1402 N N . GLU B 1 28 ? 39.463 58.795 33.340 1.00 49.16 8 GLU B N 1
ATOM 1403 C CA . GLU B 1 28 ? 38.986 60.172 33.411 1.00 42.70 8 GLU B CA 1
ATOM 1404 C C . GLU B 1 28 ? 39.699 61.031 34.483 1.00 36.09 8 GLU B C 1
ATOM 1405 O O . GLU B 1 28 ? 39.836 60.640 35.653 1.00 30.06 8 GLU B O 1
ATOM 1407 N N . GLU B 1 29 ? 40.152 62.202 34.046 1.00 33.26 9 GLU B N 1
ATOM 1408 C CA . GLU B 1 29 ? 40.758 63.200 34.922 1.00 32.93 9 GLU B CA 1
ATOM 1409 C C . GLU B 1 29 ? 39.892 64.463 34.924 1.00 30.53 9 GLU B C 1
ATOM 1410 O O . GLU B 1 29 ? 39.301 64.823 33.903 1.00 29.91 9 GLU B O 1
ATOM 1416 N N . TYR B 1 30 ? 39.814 65.129 36.069 1.00 27.49 10 TYR B N 1
ATOM 1417 C CA . TYR B 1 30 ? 38.953 66.297 36.207 1.00 26.74 10 TYR B CA 1
ATOM 1418 C C . TYR B 1 30 ? 39.742 67.506 36.698 1.00 23.29 10 TYR B C 1
ATOM 1419 O O . TYR B 1 30 ? 40.859 67.356 37.198 1.00 21.34 10 TYR B O 1
ATOM 1428 N N . GLU B 1 31 ? 39.181 68.703 36.547 1.00 23.09 11 GLU B N 1
ATOM 1429 C CA . GLU B 1 31 ? 39.899 69.909 36.970 1.00 25.32 11 GLU B CA 1
ATOM 1430 C C . GLU B 1 31 ? 40.065 70.008 38.478 1.00 22.20 11 GLU B C 1
ATOM 1431 O O . GLU B 1 31 ? 39.198 69.606 39.247 1.00 21.66 11 GLU B O 1
ATOM 1437 N N . LEU B 1 32 ? 41.196 70.561 38.887 1.00 20.56 12 LEU B N 1
ATOM 1438 C CA . LEU B 1 32 ? 41.492 70.765 40.295 1.00 17.24 12 LEU B CA 1
ATOM 1439 C C . LEU B 1 32 ? 41.891 72.218 40.497 1.00 19.57 12 LEU B C 1
ATOM 1440 O O . LEU B 1 32 ? 42.738 72.739 39.770 1.00 18.28 12 LEU B O 1
ATOM 1445 N N . ASP B 1 33 ? 41.264 72.870 41.471 1.00 20.58 13 ASP B N 1
ATOM 1446 C CA . ASP B 1 33 ? 41.617 74.226 41.840 1.00 20.18 13 ASP B CA 1
ATOM 1447 C C . ASP B 1 33 ? 42.437 74.176 43.112 1.00 22.70 13 ASP B C 1
ATOM 1448 O O . ASP B 1 33 ? 41.891 74.152 44.218 1.00 22.15 13 ASP B O 1
ATOM 1453 N N . VAL B 1 34 ? 43.754 74.150 42.951 1.00 28.33 14 VAL B N 1
ATOM 1454 C CA . VAL B 1 34 ? 44.666 73.938 44.070 1.00 30.39 14 VAL B CA 1
ATOM 1455 C C . VAL B 1 34 ? 44.543 75.028 45.124 1.00 31.38 14 VAL B C 1
ATOM 1456 O O . VAL B 1 34 ? 44.630 74.762 46.320 1.00 34.00 14 VAL B O 1
ATOM 1460 N N . GLU B 1 35 ? 44.354 76.261 44.681 1.00 31.09 15 GLU B N 1
ATOM 1461 C CA . GLU B 1 35 ? 44.209 77.368 45.613 1.00 34.93 15 GLU B CA 1
ATOM 1462 C C . GLU B 1 35 ? 42.987 77.115 46.498 1.00 28.11 15 GLU B C 1
ATOM 1463 O O . GLU B 1 35 ? 42.992 77.414 47.693 1.00 24.18 15 GLU B O 1
ATOM 1469 N N . ALA B 1 36 ? 41.938 76.561 45.895 1.00 20.78 16 ALA B N 1
ATOM 1470 C CA . ALA B 1 36 ? 40.717 76.277 46.619 1.00 12.98 16 ALA B CA 1
ATOM 1471 C C . ALA B 1 36 ? 40.964 75.120 47.574 1.00 14.22 16 ALA B C 1
ATOM 1472 O O . ALA B 1 36 ? 40.511 75.133 48.715 1.00 14.96 16 ALA B O 1
ATOM 1474 N N . LEU B 1 37 ? 41.699 74.119 47.104 1.00 15.10 17 LEU B N 1
ATOM 1475 C CA . LEU B 1 37 ? 42.105 73.026 47.971 1.00 18.20 17 LEU B CA 1
ATOM 1476 C C . LEU B 1 37 ? 42.867 73.547 49.184 1.00 22.80 17 LEU B C 1
ATOM 1477 O O . LEU B 1 37 ? 42.635 73.110 50.315 1.00 22.17 17 LEU B O 1
ATOM 1482 N N . VAL B 1 38 ? 43.779 74.487 48.951 1.00 24.81 18 VAL B N 1
ATOM 1483 C CA . VAL B 1 38 ? 44.618 74.992 50.035 1.00 23.94 18 VAL B CA 1
ATOM 1484 C C . VAL B 1 38 ? 43.794 75.764 51.065 1.00 22.10 18 VAL B C 1
ATOM 1485 O O . VAL B 1 38 ? 44.082 75.713 52.262 1.00 20.91 18 VAL B O 1
ATOM 1489 N N . VAL B 1 39 ? 42.759 76.462 50.602 1.00 20.08 19 VAL B N 1
ATOM 1490 C CA . VAL B 1 39 ? 41.839 77.134 51.516 1.00 20.23 19 VAL B CA 1
ATOM 1491 C C . VAL B 1 39 ? 41.092 76.088 52.330 1.00 19.45 19 VAL B C 1
ATOM 1492 O O . VAL B 1 39 ? 40.962 76.197 53.547 1.00 22.51 19 VAL B O 1
ATOM 1496 N N . ILE B 1 40 ? 40.602 75.064 51.649 1.00 15.00 20 ILE B N 1
ATOM 1497 C CA . ILE B 1 40 ? 39.971 73.952 52.335 1.00 19.08 20 ILE B CA 1
ATOM 1498 C C . ILE B 1 40 ? 40.885 73.406 53.440 1.00 23.61 20 ILE B C 1
ATOM 1499 O O . ILE B 1 40 ? 40.444 73.172 54.562 1.00 26.67 20 ILE B O 1
ATOM 1504 N N . LEU B 1 41 ? 42.162 73.217 53.122 1.00 24.47 21 LEU B N 1
ATOM 1505 C CA . LEU B 1 41 ? 43.128 72.736 54.101 1.00 22.98 21 LEU B CA 1
ATOM 1506 C C . LEU B 1 41 ? 43.340 73.721 55.260 1.00 26.00 21 LEU B C 1
ATOM 1507 O O . LEU B 1 41 ? 43.296 73.332 56.434 1.00 27.61 21 LEU B O 1
ATOM 1512 N N . ARG B 1 42 ? 43.571 74.991 54.938 1.00 24.58 22 ARG B N 1
ATOM 1513 C CA . ARG B 1 42 ? 43.789 75.991 55.980 1.00 29.26 22 ARG B CA 1
ATOM 1514 C C . ARG B 1 42 ? 42.587 76.105 56.903 1.00 27.40 22 ARG B C 1
ATOM 1515 O O . ARG B 1 42 ? 42.744 76.207 58.122 1.00 25.53 22 ARG B O 1
ATOM 1523 N N . ASP B 1 43 ? 41.389 76.088 56.325 1.00 27.63 23 ASP B N 1
ATOM 1524 C CA . ASP B 1 43 ? 40.166 76.116 57.125 1.00 32.10 23 ASP B CA 1
ATOM 1525 C C . ASP B 1 43 ? 40.189 75.043 58.201 1.00 31.95 23 ASP B C 1
ATOM 1526 O O . ASP B 1 43 ? 39.525 75.160 59.224 1.00 33.04 23 ASP B O 1
ATOM 1531 N N . ARG B 1 44 ? 40.965 73.993 57.973 1.00 31.71 24 ARG B N 1
ATOM 1532 C CA . ARG B 1 44 ? 40.958 72.853 58.874 1.00 27.60 24 ARG B CA 1
ATOM 1533 C C . ARG B 1 44 ? 42.256 72.697 59.656 1.00 29.60 24 ARG B C 1
ATOM 1534 O O . ARG B 1 44 ? 42.553 71.618 60.170 1.00 27.99 24 ARG B O 1
ATOM 1542 N N . ASN B 1 45 ? 43.021 73.779 59.759 1.00 32.98 25 ASN B N 1
ATOM 1543 C CA . ASN B 1 45 ? 44.309 73.738 60.450 1.00 42.35 25 ASN B CA 1
ATOM 1544 C C . ASN B 1 45 ? 45.239 72.631 59.965 1.00 43.56 25 ASN B C 1
ATOM 1545 O O . ASN B 1 45 ? 45.880 71.955 60.770 1.00 48.31 25 ASN B O 1
ATOM 1550 N N . ILE B 1 46 ? 45.292 72.443 58.652 1.00 38.54 26 ILE B N 1
ATOM 1551 C CA . ILE B 1 46 ? 46.256 71.541 58.037 1.00 34.61 26 ILE B CA 1
ATOM 1552 C C . ILE B 1 46 ? 47.202 72.374 57.177 1.00 30.90 26 ILE B C 1
ATOM 1553 O O . ILE B 1 46 ? 46.795 72.907 56.155 1.00 27.89 26 ILE B O 1
ATOM 1558 N N . PRO B 1 47 ? 48.470 72.506 57.600 1.00 33.66 27 PRO B N 1
ATOM 1559 C CA . PRO B 1 47 ? 49.395 73.466 56.984 1.00 35.72 27 PRO B CA 1
ATOM 1560 C C . PRO B 1 47 ? 50.228 72.899 55.832 1.00 37.61 27 PRO B C 1
ATOM 1561 O O . PRO B 1 47 ? 50.999 73.650 55.227 1.00 33.56 27 PRO B O 1
ATOM 1565 N N . ARG B 1 48 ? 50.078 71.607 55.542 1.00 42.12 28 ARG B N 1
ATOM 1566 C CA . ARG B 1 48 ? 50.807 70.971 54.444 1.00 45.45 28 ARG B CA 1
ATOM 1567 C C . ARG B 1 48 ? 50.356 71.493 53.081 1.00 43.04 28 ARG B C 1
ATOM 1568 O O . ARG B 1 48 ? 49.183 71.798 52.867 1.00 37.73 28 ARG B O 1
ATOM 1576 N N . ASN B 1 49 ? 51.304 71.605 52.163 1.00 39.33 29 ASN B N 1
ATOM 1577 C CA . ASN B 1 49 ? 50.970 71.879 50.782 1.00 40.91 29 ASN B CA 1
ATOM 1578 C C . ASN B 1 49 ? 50.782 70.576 50.016 1.00 35.85 29 ASN B C 1
ATOM 1579 O O . ASN B 1 49 ? 51.561 69.642 50.175 1.00 34.05 29 ASN B O 1
ATOM 1584 N N . PRO B 1 50 ? 49.726 70.511 49.194 1.00 33.33 30 PRO B N 1
ATOM 1585 C CA . PRO B 1 50 ? 49.399 69.362 48.342 1.00 28.30 30 PRO B CA 1
ATOM 1586 C C . PRO B 1 50 ? 50.500 69.075 47.324 1.00 20.94 30 PRO B C 1
ATOM 1587 O O . PRO B 1 50 ? 50.985 69.992 46.663 1.00 21.42 30 PRO B O 1
ATOM 1591 N N . LEU B 1 51 ? 50.885 67.813 47.195 1.00 15.84 31 LEU B N 1
ATOM 1592 C CA . LEU B 1 51 ? 51.966 67.441 46.287 1.00 19.82 31 LEU B CA 1
ATOM 1593 C C . LEU B 1 51 ? 51.468 66.596 45.117 1.00 18.01 31 LEU B C 1
ATOM 1594 O O . LEU B 1 51 ? 50.491 65.864 45.242 1.00 12.58 31 LEU B O 1
ATOM 1599 N N . HIS B 1 52 ? 52.150 66.680 43.984 1.00 15.32 32 HIS B N 1
ATOM 1600 C CA . HIS B 1 52 ? 51.828 65.780 42.889 1.00 16.48 32 HIS B CA 1
ATOM 1601 C C . HIS B 1 52 ? 51.829 64.330 43.382 1.00 15.34 32 HIS B C 1
ATOM 1602 O O . HIS B 1 52 ? 52.728 63.919 44.109 1.00 15.11 32 HIS B O 1
ATOM 1609 N N . GLY B 1 53 ? 50.809 63.565 43.002 1.00 16.24 33 GLY B N 1
ATOM 1610 C CA . GLY B 1 53 ? 50.748 62.152 43.343 1.00 12.13 33 GLY B CA 1
ATOM 1611 C C . GLY B 1 53 ? 50.213 61.820 44.729 1.00 16.81 33 GLY B C 1
ATOM 1612 O O . GLY B 1 53 ? 50.059 60.643 45.053 1.00 17.33 33 GLY B O 1
ATOM 1613 N N . GLU B 1 54 ? 49.933 62.829 45.556 1.00 16.40 34 GLU B N 1
ATOM 1614 C CA . GLU B 1 54 ? 49.312 62.559 46.852 1.00 18.86 34 GLU B CA 1
ATOM 1615 C C . GLU B 1 54 ? 47.910 62.013 46.642 1.00 16.68 34 GLU B C 1
ATOM 1616 O O . GLU B 1 54 ? 47.196 62.434 45.732 1.00 10.59 34 GLU B O 1
ATOM 1622 N N . VAL B 1 55 ? 47.523 61.066 47.483 1.00 16.78 35 VAL B N 1
ATOM 1623 C CA . VAL B 1 55 ? 46.185 60.499 47.415 1.00 16.01 35 VAL B CA 1
ATOM 1624 C C . VAL B 1 55 ? 45.434 60.934 48.660 1.00 15.72 35 VAL B C 1
ATOM 1625 O O . VAL B 1 55 ? 45.958 60.850 49.759 1.00 18.35 35 VAL B O 1
ATOM 1629 N N . ILE B 1 56 ? 44.219 61.434 48.472 1.00 15.84 36 ILE B N 1
ATOM 1630 C CA . ILE B 1 56 ? 43.429 61.996 49.562 1.00 14.16 36 ILE B CA 1
ATOM 1631 C C . ILE B 1 56 ? 42.105 61.249 49.780 1.00 14.08 36 ILE B C 1
ATOM 1632 O O . ILE B 1 56 ? 41.348 61.004 48.834 1.00 12.71 36 ILE B O 1
ATOM 1637 N N . GLY B 1 57 ? 41.851 60.880 51.031 1.00 13.94 37 GLY B N 1
ATOM 1638 C CA . GLY B 1 57 ? 40.592 60.280 51.428 1.00 9.41 37 GLY B CA 1
ATOM 1639 C C . GLY B 1 57 ? 39.594 61.376 51.761 1.00 15.05 37 GLY B C 1
ATOM 1640 O O . GLY B 1 57 ? 39.869 62.258 52.581 1.00 16.68 37 GLY B O 1
ATOM 1641 N N . LEU B 1 58 ? 38.441 61.339 51.102 1.00 13.14 38 LEU B N 1
ATOM 1642 C CA . LEU B 1 58 ? 37.410 62.354 51.299 1.00 9.74 38 LEU B CA 1
ATOM 1643 C C . LEU B 1 58 ? 36.214 61.758 52.016 1.00 14.00 38 LEU B C 1
ATOM 1644 O O . LEU B 1 58 ? 35.607 60.790 51.547 1.00 13.08 38 LEU B O 1
ATOM 1649 N N . ARG B 1 59 ? 35.877 62.329 53.162 1.00 15.89 39 ARG B N 1
ATOM 1650 C CA . ARG B 1 59 ? 34.602 62.029 53.767 1.00 13.73 39 ARG B CA 1
ATOM 1651 C C . ARG B 1 59 ? 33.663 63.175 53.446 1.00 16.43 39 ARG B C 1
ATOM 1652 O O . ARG B 1 59 ? 33.815 64.290 53.965 1.00 16.88 39 ARG B O 1
ATOM 1660 N N . LEU B 1 60 ? 32.714 62.901 52.552 1.00 16.94 40 LEU B N 1
ATOM 1661 C CA . LEU B 1 60 ? 31.692 63.867 52.167 1.00 11.92 40 LEU B CA 1
ATOM 1662 C C . LEU B 1 60 ? 30.558 63.775 53.177 1.00 12.85 40 LEU B C 1
ATOM 1663 O O . LEU B 1 60 ? 29.790 62.808 53.185 1.00 16.09 40 LEU B O 1
ATOM 1668 N N . THR B 1 61 ? 30.479 64.774 54.048 1.00 13.14 41 THR B N 1
ATOM 1669 C CA . THR B 1 61 ? 29.527 64.767 55.160 1.00 13.47 41 THR B CA 1
ATOM 1670 C C . THR B 1 61 ? 28.066 64.793 54.687 1.00 14.41 41 THR B C 1
ATOM 1671 O O . THR B 1 61 ? 27.163 64.353 55.392 1.00 17.08 41 THR B O 1
ATOM 1675 N N . GLU B 1 62 ? 27.847 65.308 53.483 1.00 12.87 42 GLU B N 1
ATOM 1676 C CA . GLU B 1 62 ? 26.512 65.411 52.911 1.00 15.80 42 GLU B CA 1
ATOM 1677 C C . GLU B 1 62 ? 26.642 65.799 51.445 1.00 14.35 42 GLU B C 1
ATOM 1678 O O . GLU B 1 62 ? 27.645 66.378 51.030 1.00 13.15 42 GLU B O 1
ATOM 1684 N N . GLY B 1 63 ? 25.610 65.507 50.669 1.00 14.54 43 GLY B N 1
ATOM 1685 C CA . GLY B 1 63 ? 25.609 65.852 49.263 1.00 13.90 43 GLY B CA 1
ATOM 1686 C C . GLY B 1 63 ? 24.235 65.722 48.636 1.00 15.85 43 GLY B C 1
ATOM 1687 O O . GLY B 1 63 ? 23.224 65.882 49.311 1.00 16.74 43 GLY B O 1
ATOM 1688 N N . TRP B 1 64 ? 24.212 65.421 47.340 1.00 16.68 44 TRP B N 1
ATOM 1689 C CA . TRP B 1 64 ? 22.964 65.277 46.602 1.00 16.57 44 TRP B CA 1
ATOM 1690 C C . TRP B 1 64 ? 22.183 64.015 46.990 1.00 16.42 44 TRP B C 1
ATOM 1691 O O . TRP B 1 64 ? 21.007 63.880 46.644 1.00 13.72 44 TRP B O 1
ATOM 1702 N N . TRP B 1 65 ? 22.845 63.101 47.697 1.00 11.80 45 TRP B N 1
ATOM 1703 C CA . TRP B 1 65 ? 22.236 61.836 48.121 1.00 8.79 45 TRP B CA 1
ATOM 1704 C C . TRP B 1 65 ? 21.568 62.026 49.454 1.00 11.18 45 TRP B C 1
ATOM 1705 O O . TRP B 1 65 ? 20.851 61.159 49.912 1.00 20.21 45 TRP B O 1
ATOM 1716 N N . GLY B 1 66 ? 21.840 63.155 50.091 1.00 13.14 46 GLY B N 1
ATOM 1717 C CA . GLY B 1 66 ? 21.273 63.453 51.391 1.00 16.43 46 GLY B CA 1
ATOM 1718 C C . GLY B 1 66 ? 22.308 63.872 52.425 1.00 18.58 46 GLY B C 1
ATOM 1719 O O . GLY B 1 66 ? 23.504 64.003 52.122 1.00 21.66 46 GLY B O 1
ATOM 1720 N N . GLN B 1 67 ? 21.851 64.090 53.652 1.00 16.71 47 GLN B N 1
ATOM 1721 C CA . GLN B 1 67 ? 22.755 64.493 54.720 1.00 24.24 47 GLN B CA 1
ATOM 1722 C C . GLN B 1 67 ? 23.284 63.294 55.492 1.00 19.17 47 GLN B C 1
ATOM 1723 O O . GLN B 1 67 ? 23.056 63.162 56.688 1.00 18.74 47 GLN B O 1
ATOM 1729 N N . ILE B 1 68 ? 23.975 62.412 54.783 1.00 15.27 48 ILE B N 1
ATOM 1730 C CA . ILE B 1 68 ? 24.635 61.277 55.403 1.00 15.75 48 ILE B CA 1
ATOM 1731 C C . ILE B 1 68 ? 26.028 61.217 54.807 1.00 12.97 48 ILE B C 1
ATOM 1732 O O . ILE B 1 68 ? 26.253 61.709 53.703 1.00 8.77 48 ILE B O 1
ATOM 1737 N N . GLU B 1 69 ? 26.964 60.634 55.542 1.00 11.39 49 GLU B N 1
ATOM 1738 C CA . GLU B 1 69 ? 28.347 60.620 55.095 1.00 11.50 49 GLU B CA 1
ATOM 1739 C C . GLU B 1 69 ? 28.641 59.525 54.078 1.00 12.15 49 GLU B C 1
ATOM 1740 O O . GLU B 1 69 ? 28.216 58.373 54.227 1.00 14.23 49 GLU B O 1
ATOM 1746 N N . ARG B 1 70 ? 29.368 59.923 53.040 1.00 8.71 50 ARG B N 1
ATOM 1747 C CA . ARG B 1 70 ? 29.850 59.029 52.003 1.00 10.04 50 ARG B CA 1
ATOM 1748 C C . ARG B 1 70 ? 31.348 59.246 51.828 1.00 12.78 50 ARG B C 1
ATOM 1749 O O . ARG B 1 70 ? 31.906 60.186 52.389 1.00 14.80 50 ARG B O 1
ATOM 1757 N N . PHE B 1 71 ? 31.998 58.399 51.034 1.00 13.41 51 PHE B N 1
ATOM 1758 C CA . PHE B 1 71 ? 33.453 58.480 50.866 1.00 11.33 51 PHE B CA 1
ATOM 1759 C C . PHE B 1 71 ? 33.923 58.439 49.431 1.00 13.54 51 PHE B C 1
ATOM 1760 O O . PHE B 1 71 ? 33.272 57.860 48.561 1.00 14.26 51 PHE B O 1
ATOM 1768 N N . GLN B 1 72 ? 35.073 59.057 49.193 1.00 13.11 52 GLN B N 1
ATOM 1769 C CA . GLN B 1 72 ? 35.641 59.097 47.855 1.00 10.56 52 GLN B CA 1
ATOM 1770 C C . GLN B 1 72 ? 37.165 59.277 47.926 1.00 11.85 52 GLN B C 1
ATOM 1771 O O . GLN B 1 72 ? 37.698 59.844 48.884 1.00 10.89 52 GLN B O 1
ATOM 1785 N N . VAL B 1 74 ? 40.879 60.243 45.809 1.00 7.17 54 VAL B N 1
ATOM 1786 C CA . VAL B 1 74 ? 41.396 60.981 44.668 1.00 7.98 54 VAL B CA 1
ATOM 1787 C C . VAL B 1 74 ? 42.903 61.139 44.697 1.00 11.01 54 VAL B C 1
ATOM 1788 O O . VAL B 1 74 ? 43.533 61.023 45.750 1.00 11.89 54 VAL B O 1
ATOM 1792 N N . ARG B 1 75 ? 43.473 61.399 43.521 1.00 11.78 55 ARG B N 1
ATOM 1793 C CA . ARG B 1 75 ? 44.897 61.590 43.388 1.00 9.94 55 ARG B CA 1
ATOM 1794 C C . A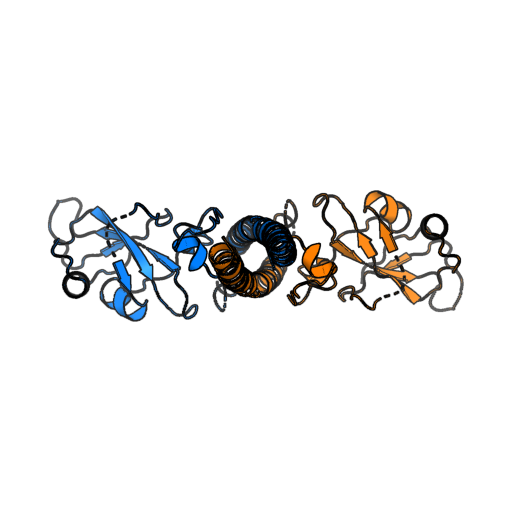RG B 1 75 ? 45.183 62.901 42.675 1.00 16.41 55 ARG B C 1
ATOM 1795 O O . ARG B 1 75 ? 44.659 63.171 41.585 1.00 18.91 55 ARG B O 1
ATOM 1803 N N . LEU B 1 76 ? 46.023 63.712 43.297 1.00 15.86 56 LEU B N 1
ATOM 1804 C CA . LEU B 1 76 ? 46.410 64.987 42.728 1.00 16.79 56 LEU B CA 1
ATOM 1805 C C . LEU B 1 76 ? 47.351 64.800 41.552 1.00 20.09 56 LEU B C 1
ATOM 1806 O O . LEU B 1 76 ? 48.283 63.989 41.601 1.00 22.81 56 LEU B O 1
ATOM 1811 N N . ILE B 1 77 ? 47.082 65.568 40.502 1.00 20.13 57 ILE B N 1
ATOM 1812 C CA . ILE B 1 77 ? 47.938 65.676 39.331 1.00 19.99 57 ILE B CA 1
ATOM 1813 C C . ILE B 1 77 ? 48.318 67.153 39.181 1.00 20.93 57 ILE B C 1
ATOM 1814 O O . ILE B 1 77 ? 47.519 67.959 38.713 1.00 19.85 57 ILE B O 1
ATOM 1819 N N . LEU B 1 78 ? 49.530 67.504 39.608 1.00 22.51 58 LEU B N 1
ATOM 1820 C CA . LEU B 1 78 ? 49.973 68.900 39.653 1.00 18.70 58 LEU B CA 1
ATOM 1821 C C . LEU B 1 78 ? 50.989 69.204 38.561 1.00 22.55 58 LEU B C 1
ATOM 1822 O O . LEU B 1 78 ? 51.306 70.371 38.310 1.00 24.01 58 LEU B O 1
ATOM 1827 N N . GLN B 1 79 ? 51.497 68.155 37.917 1.00 23.29 59 GLN B N 1
ATOM 1828 C CA . GLN B 1 79 ? 52.565 68.312 36.937 1.00 29.69 59 GLN B CA 1
ATOM 1829 C C . GLN B 1 79 ? 52.491 67.257 35.838 1.00 30.98 59 GLN B C 1
ATOM 1830 O O . GLN B 1 79 ? 51.808 66.243 35.981 1.00 25.96 59 GLN B O 1
ATOM 1836 N N . ASN B 1 80 ? 53.201 67.502 34.740 1.00 38.40 60 ASN B N 1
ATOM 1837 C CA . ASN B 1 80 ? 53.197 66.580 33.609 1.00 49.66 60 ASN B CA 1
ATOM 1838 C C . ASN B 1 80 ? 54.235 65.482 33.779 1.00 58.60 60 ASN B C 1
ATOM 1839 O O . ASN B 1 80 ? 54.942 65.431 34.791 1.00 60.25 60 ASN B O 1
ATOM 1844 N N . ASP B 1 81 ? 54.330 64.611 32.782 1.00 62.12 61 ASP B N 1
ATOM 1845 C CA . ASP B 1 81 ? 55.269 63.503 32.840 1.00 66.89 61 ASP B CA 1
ATOM 1846 C C . ASP B 1 81 ? 56.720 63.968 32.797 1.00 67.95 61 ASP B C 1
ATOM 1847 O O . ASP B 1 81 ? 57.637 63.150 32.848 1.00 67.75 61 ASP B O 1
ATOM 1852 N N . ASP B 1 82 ? 56.923 65.279 32.708 1.00 68.94 62 ASP B N 1
ATOM 1853 C CA . ASP B 1 82 ? 58.268 65.843 32.679 1.00 68.72 62 ASP B CA 1
ATOM 1854 C C . ASP B 1 82 ? 58.550 66.700 33.917 1.00 64.49 62 ASP B C 1
ATOM 1855 O O . ASP B 1 82 ? 59.384 67.605 33.879 1.00 62.70 62 ASP B O 1
ATOM 1860 N N . ASN B 1 83 ? 57.850 66.403 35.011 1.00 61.75 63 ASN B N 1
ATOM 1861 C CA . ASN B 1 83 ? 58.001 67.125 36.283 1.00 57.01 63 ASN B CA 1
ATOM 1862 C C . ASN B 1 83 ? 57.808 68.637 36.200 1.00 49.61 63 ASN B C 1
ATOM 1863 O O . ASN B 1 83 ? 58.225 69.377 37.100 1.00 41.62 63 ASN B O 1
ATOM 1868 N N . GLU B 1 84 ? 57.162 69.083 35.125 1.00 50.03 64 GLU B N 1
ATOM 1869 C CA . GLU B 1 84 ? 56.814 70.489 34.960 1.00 53.00 64 GLU B CA 1
ATOM 1870 C C . GLU B 1 84 ? 55.422 70.764 35.507 1.00 44.84 64 GLU B C 1
ATOM 1871 O O . GLU B 1 84 ? 54.484 70.020 35.214 1.00 41.60 64 GLU B O 1
ATOM 1877 N N . PRO B 1 85 ? 55.282 71.854 36.279 1.00 38.46 65 PRO B N 1
ATOM 1878 C CA . PRO B 1 85 ? 54.011 72.270 36.884 1.00 37.64 65 PRO B CA 1
ATOM 1879 C C . PRO B 1 85 ? 52.950 72.538 35.826 1.00 39.12 65 PRO B C 1
ATOM 1880 O O . PRO B 1 85 ? 53.255 73.140 34.788 1.00 42.26 65 PRO B O 1
ATOM 1884 N N . LEU B 1 86 ? 51.724 72.094 36.091 1.00 34.07 66 LEU B N 1
ATOM 1885 C CA . LEU B 1 86 ? 50.615 72.298 35.173 1.00 28.77 66 LEU B CA 1
ATOM 1886 C C . LEU B 1 86 ? 49.983 73.649 35.431 1.00 31.77 66 LEU B C 1
ATOM 1887 O O . LEU B 1 86 ? 49.866 74.079 36.574 1.00 35.50 66 LEU B O 1
ATOM 1892 N N . GLN B 1 87 ? 49.583 74.325 34.366 1.00 33.91 67 GLN B N 1
ATOM 1893 C CA . GLN B 1 87 ? 48.780 75.524 34.506 1.00 38.68 67 GLN B CA 1
ATOM 1894 C C . GLN B 1 87 ? 47.376 75.102 34.914 1.00 38.87 67 GLN B C 1
ATOM 1895 O O . GLN B 1 87 ? 46.698 75.802 35.672 1.00 40.53 67 GLN B O 1
ATOM 1901 N N . ARG B 1 88 ? 46.951 73.947 34.405 1.00 37.00 68 ARG B N 1
ATOM 1902 C CA . ARG B 1 88 ? 45.660 73.368 34.765 1.00 38.52 68 ARG B CA 1
ATOM 1903 C C . ARG B 1 88 ? 45.839 72.035 35.476 1.00 28.50 68 ARG B C 1
ATOM 1904 O O . ARG B 1 88 ? 45.831 70.976 34.843 1.00 26.07 68 ARG B O 1
ATOM 1912 N N . PRO B 1 89 ? 45.989 72.084 36.802 1.00 24.23 69 PRO B N 1
ATOM 1913 C CA . PRO B 1 89 ? 46.075 70.862 37.606 1.00 23.60 69 PRO B CA 1
ATOM 1914 C C . PRO B 1 89 ? 44.767 70.056 37.543 1.00 22.40 69 PRO B C 1
ATOM 1915 O O . PRO B 1 89 ? 43.681 70.595 37.296 1.00 23.39 69 PRO B O 1
ATOM 1919 N N . ARG B 1 90 ? 44.890 68.756 37.763 1.00 16.12 70 ARG B N 1
ATOM 1920 C CA . ARG B 1 90 ? 43.769 67.855 37.683 1.00 15.83 70 ARG B CA 1
ATOM 1921 C C . ARG B 1 90 ? 43.797 66.891 38.862 1.00 18.96 70 ARG B C 1
ATOM 1922 O O . ARG B 1 90 ? 44.646 66.984 39.743 1.00 18.84 70 ARG B O 1
ATOM 1930 N N . TYR B 1 91 ? 42.849 65.970 38.881 1.00 21.06 71 TYR B N 1
ATOM 1931 C CA . TYR B 1 91 ? 42.835 64.917 39.874 1.00 17.47 71 TYR B CA 1
ATOM 1932 C C . TYR B 1 91 ? 42.106 63.754 39.229 1.00 16.60 71 TYR B C 1
ATOM 1933 O O . TYR B 1 91 ? 41.329 63.957 38.300 1.00 16.44 71 TYR B O 1
ATOM 1942 N N . GLU B 1 92 ? 42.382 62.542 39.699 1.00 16.58 72 GLU B N 1
ATOM 1943 C CA . GLU B 1 92 ? 41.690 61.358 39.220 1.00 17.10 72 GLU B CA 1
ATOM 1944 C C . GLU B 1 92 ? 41.090 60.574 40.383 1.00 16.00 72 GLU B C 1
ATOM 1945 O O . GLU B 1 92 ? 41.497 60.737 41.535 1.00 13.81 72 GLU B O 1
ATOM 1951 N N . VAL B 1 93 ? 40.098 59.741 40.084 1.00 13.48 73 VAL B N 1
ATOM 1952 C CA . VAL B 1 93 ? 39.463 58.942 41.113 1.00 10.23 73 VAL B CA 1
ATOM 1953 C C . VAL B 1 93 ? 40.246 57.652 41.257 1.00 12.29 73 VAL B C 1
ATOM 1954 O O . VAL B 1 93 ? 40.666 57.061 40.262 1.00 15.77 73 VAL B O 1
ATOM 1958 N N . ILE B 1 94 ? 40.491 57.256 42.501 1.00 13.19 74 ILE B N 1
ATOM 1959 C CA . ILE B 1 94 ? 41.145 55.988 42.798 1.00 11.74 74 ILE B CA 1
ATOM 1960 C C . ILE B 1 94 ? 40.091 54.974 43.194 1.00 14.93 74 ILE B C 1
ATOM 1961 O O . ILE B 1 94 ? 39.372 55.161 44.173 1.00 12.94 74 ILE B O 1
ATOM 1966 N N . GLN B 1 95 ? 39.997 53.902 42.423 1.00 20.57 75 GLN B N 1
ATOM 1967 C CA . GLN B 1 95 ? 38.993 52.875 42.661 1.00 22.91 75 GLN B CA 1
ATOM 1968 C C . GLN B 1 95 ? 39.286 52.003 43.891 1.00 18.33 75 GLN B C 1
ATOM 1969 O O . GLN B 1 95 ? 39.210 50.781 43.820 1.00 20.25 75 GLN B O 1
ATOM 1975 N N . ARG B 1 96 ? 39.625 52.629 45.011 1.00 14.28 76 ARG B N 1
ATOM 1976 C CA . ARG B 1 96 ? 39.803 51.894 46.261 1.00 12.37 76 ARG B CA 1
ATOM 1977 C C . ARG B 1 96 ? 39.078 52.613 47.394 1.00 11.80 76 ARG B C 1
ATOM 1978 O O . ARG B 1 96 ? 38.967 53.837 47.401 1.00 12.96 76 ARG B O 1
ATOM 1986 N N . ALA B 1 97 ? 38.556 51.851 48.343 1.00 7.70 77 ALA B N 1
ATOM 1987 C CA . ALA B 1 97 ? 37.722 52.439 49.372 1.00 7.63 77 ALA B CA 1
ATOM 1988 C C . ALA B 1 97 ? 38.584 53.150 50.416 1.00 13.15 77 ALA B C 1
ATOM 1989 O O . ALA B 1 97 ? 39.659 52.653 50.792 1.00 11.11 77 ALA B O 1
ATOM 1991 N N . VAL B 1 98 ? 38.121 54.321 50.860 1.00 12.42 78 VAL B N 1
ATOM 1992 C CA . VAL B 1 98 ? 38.728 55.014 51.989 1.00 6.34 78 VAL B CA 1
ATOM 1993 C C . VAL B 1 98 ? 38.710 54.081 53.202 1.00 13.04 78 VAL B C 1
ATOM 1994 O O . VAL B 1 98 ? 37.746 53.333 53.408 1.00 15.78 78 VAL B O 1
ATOM 1998 N N . ASN B 1 99 ? 39.782 54.090 53.986 1.00 11.92 79 ASN B N 1
ATOM 1999 C CA . ASN B 1 99 ? 39.866 53.222 55.159 1.00 12.65 79 ASN B CA 1
ATOM 2000 C C . ASN B 1 99 ? 39.966 54.084 56.394 1.00 8.36 79 ASN B C 1
ATOM 2001 O O . ASN B 1 99 ? 40.218 55.270 56.276 1.00 11.68 79 ASN B O 1
ATOM 2006 N N . PRO B 1 100 ? 39.780 53.500 57.588 1.00 14.62 80 PRO B N 1
ATOM 2007 C CA . PRO B 1 100 ? 39.926 54.349 58.779 1.00 18.42 80 PRO B CA 1
ATOM 2008 C C . PRO B 1 100 ? 41.360 54.854 58.919 1.00 19.80 80 PRO B C 1
ATOM 2009 O O . PRO B 1 100 ? 41.571 55.942 59.462 1.00 22.41 80 PRO B O 1
ATOM 2013 N N . HIS B 1 101 ? 42.324 54.087 58.418 1.00 13.56 81 HIS B N 1
ATOM 2014 C CA . HIS B 1 101 ? 43.730 54.471 58.535 1.00 16.53 81 HIS B CA 1
ATOM 2015 C C . HIS B 1 101 ? 44.203 55.359 57.401 1.00 19.26 81 HIS B C 1
ATOM 2016 O O . HIS B 1 101 ? 45.346 55.781 57.404 1.00 24.66 81 HIS B O 1
ATOM 2023 N N . THR B 1 102 ? 43.347 55.637 56.423 1.00 20.05 82 THR B N 1
ATOM 2024 C CA . THR B 1 102 ? 43.794 56.439 55.291 1.00 20.28 82 THR B CA 1
ATOM 2025 C C . THR B 1 102 ? 44.449 57.703 55.832 1.00 21.28 82 THR B C 1
ATOM 2026 O O . THR B 1 102 ? 43.932 58.347 56.749 1.00 23.28 82 THR B O 1
ATOM 2038 N N . PHE B 1 104 ? 45.856 60.834 54.595 1.00 18.26 84 PHE B N 1
ATOM 2039 C CA . PHE B 1 104 ? 45.544 62.222 54.333 1.00 20.92 84 PHE B CA 1
ATOM 2040 C C . PHE B 1 104 ? 44.032 62.307 54.125 1.00 24.49 84 PHE B C 1
ATOM 2041 O O . PHE B 1 104 ? 43.513 61.907 53.078 1.00 22.83 84 PHE B O 1
ATOM 2062 N N . ILE B 1 106 ? 40.152 64.494 54.570 1.00 17.37 86 ILE B N 1
ATOM 2063 C CA . ILE B 1 106 ? 39.435 65.757 54.579 1.00 16.24 86 ILE B CA 1
ATOM 2064 C C . ILE B 1 106 ? 37.950 65.455 54.671 1.00 17.52 86 ILE B C 1
ATOM 2065 O O . ILE B 1 106 ? 37.440 64.657 53.882 1.00 19.44 86 ILE B O 1
ATOM 2070 N N . SER B 1 107 ? 37.258 66.080 55.621 1.00 16.17 87 SER B N 1
ATOM 2071 C CA . SER B 1 107 ? 35.804 65.937 55.730 1.00 16.36 87 SER B CA 1
ATOM 2072 C C . SER B 1 107 ? 35.158 67.253 55.434 1.00 17.08 87 SER B C 1
ATOM 2073 O O . SER B 1 107 ? 35.557 68.273 55.979 1.00 18.24 87 SER B O 1
ATOM 2076 N N . GLY B 1 108 ? 34.144 67.231 54.587 1.00 19.91 88 GLY B N 1
ATOM 2077 C CA . GLY B 1 108 ? 33.351 68.417 54.349 1.00 18.85 88 GLY B CA 1
ATOM 2078 C C . GLY B 1 108 ? 32.160 68.083 53.484 1.00 17.77 88 GLY B C 1
ATOM 2079 O O . GLY B 1 108 ? 32.093 66.990 52.919 1.00 17.97 88 GLY B O 1
ATOM 2080 N N . PRO B 1 109 ? 31.215 69.023 53.373 1.00 15.21 89 PRO B N 1
ATOM 2081 C CA . PRO B 1 109 ? 30.079 68.774 52.489 1.00 14.97 89 PRO B CA 1
ATOM 2082 C C . PRO B 1 109 ? 30.536 68.786 51.044 1.00 13.08 89 PRO B C 1
ATOM 2083 O O . PRO B 1 109 ? 31.512 69.454 50.706 1.00 17.10 89 PRO B O 1
ATOM 2087 N N . LEU B 1 110 ? 29.830 68.058 50.193 1.00 12.68 90 LEU B N 1
ATOM 2088 C CA . LEU B 1 110 ? 30.210 67.970 48.795 1.00 14.83 90 LEU B CA 1
ATOM 2089 C C . LEU B 1 110 ? 30.354 69.344 48.149 1.00 13.85 90 LEU B C 1
ATOM 2090 O O . LEU B 1 110 ? 31.268 69.572 47.371 1.00 16.82 90 LEU B O 1
ATOM 2095 N N . ALA B 1 111 ? 29.438 70.255 48.444 1.00 16.24 91 ALA B N 1
ATOM 2096 C CA . ALA B 1 111 ? 29.476 71.553 47.773 1.00 19.13 91 ALA B CA 1
ATOM 2097 C C . ALA B 1 111 ? 30.820 72.237 48.020 1.00 19.27 91 ALA B C 1
ATOM 2098 O O . ALA B 1 111 ? 31.455 72.715 47.089 1.00 24.92 91 ALA B O 1
ATOM 2100 N N . GLU B 1 112 ? 31.261 72.256 49.272 1.00 17.26 92 GLU B N 1
ATOM 2101 C CA . GLU B 1 112 ? 32.546 72.852 49.601 1.00 19.84 92 GLU B CA 1
ATOM 2102 C C . GLU B 1 112 ? 33.701 72.159 48.864 1.00 21.07 92 GLU B C 1
ATOM 2103 O O . GLU B 1 112 ? 34.511 72.810 48.204 1.00 18.86 92 GLU B O 1
ATOM 2109 N N . LEU B 1 113 ? 33.771 70.840 48.976 1.00 21.14 93 LEU B N 1
ATOM 2110 C CA . LEU B 1 113 ? 34.836 70.084 48.329 1.00 20.55 93 LEU B CA 1
ATOM 2111 C C . LEU B 1 113 ? 34.815 70.235 46.801 1.00 22.41 93 LEU B C 1
ATOM 2112 O O . LEU B 1 113 ? 35.849 70.121 46.148 1.00 22.59 93 LEU B O 1
ATOM 2117 N N . GLN B 1 114 ? 33.649 70.504 46.226 1.00 21.44 94 GLN B N 1
ATOM 2118 C CA . GLN B 1 114 ? 33.580 70.688 44.774 1.00 20.14 94 GLN B CA 1
ATOM 2119 C C . GLN B 1 114 ? 34.293 71.964 44.345 1.00 15.89 94 GLN B C 1
ATOM 2120 O O . GLN B 1 114 ? 34.658 72.123 43.181 1.00 15.43 94 GLN B O 1
ATOM 2126 N N . LEU B 1 115 ? 34.489 72.879 45.286 1.00 16.19 95 LEU B N 1
ATOM 2127 C CA . LEU B 1 115 ? 35.238 74.091 44.974 1.00 20.38 95 LEU B CA 1
ATOM 2128 C C . LEU B 1 115 ? 36.639 73.725 44.466 1.00 15.65 95 LEU B C 1
ATOM 2129 O O . LEU B 1 115 ? 37.160 74.382 43.559 1.00 15.06 95 LEU B O 1
ATOM 2134 N N . ALA B 1 116 ? 37.226 72.669 45.040 1.00 11.30 96 ALA B N 1
ATOM 2135 C CA . ALA B 1 116 ? 38.575 72.229 44.668 1.00 11.53 96 ALA B CA 1
ATOM 2136 C C . ALA B 1 116 ? 38.510 71.166 43.595 1.00 14.88 96 ALA B C 1
ATOM 2137 O O . ALA B 1 116 ? 39.230 71.232 42.583 1.00 14.56 96 ALA B O 1
ATOM 2139 N N . PHE B 1 117 ? 37.649 70.179 43.830 1.00 17.65 97 PHE B N 1
ATOM 2140 C CA . PHE B 1 117 ? 37.499 69.040 42.926 1.00 21.43 97 PHE B CA 1
ATOM 2141 C C . PHE B 1 117 ? 36.266 69.197 42.044 1.00 22.83 97 PHE B C 1
ATOM 2142 O O . PHE B 1 117 ? 35.159 68.853 42.448 1.00 21.11 97 PHE B O 1
ATOM 2150 N N . GLN B 1 118 ? 36.465 69.725 40.840 1.00 24.84 98 GLN B N 1
ATOM 2151 C CA . GLN B 1 118 ? 35.347 70.009 39.952 1.00 28.16 98 GLN B CA 1
ATOM 2152 C C . GLN B 1 118 ? 34.649 68.708 39.583 1.00 24.13 98 GLN B C 1
ATOM 2153 O O . GLN B 1 118 ? 35.299 67.740 39.199 1.00 23.83 98 GLN B O 1
ATOM 2159 N N . ASP B 1 119 ? 33.327 68.702 39.725 1.00 23.02 99 ASP B N 1
ATOM 2160 C CA . ASP B 1 119 ? 32.482 67.567 39.365 1.00 24.89 99 ASP B CA 1
ATOM 2161 C C . ASP B 1 119 ? 32.694 66.345 40.250 1.00 27.20 99 ASP B C 1
ATOM 2162 O O . ASP B 1 119 ? 32.415 65.222 39.837 1.00 26.92 99 ASP B O 1
ATOM 2167 N N . LEU B 1 120 ? 33.194 66.561 41.461 1.00 27.65 100 LEU B N 1
ATOM 2168 C CA . LEU B 1 120 ? 33.327 65.474 42.417 1.00 21.45 100 LEU B CA 1
ATOM 2169 C C . LEU B 1 120 ? 31.977 64.766 42.581 1.00 18.78 100 LEU B C 1
ATOM 2170 O O . LEU B 1 120 ? 30.927 65.410 42.723 1.00 13.49 100 LEU B O 1
ATOM 2175 N N . ASP B 1 121 ? 32.019 63.438 42.528 1.00 15.21 101 ASP B N 1
ATOM 2176 C CA . ASP B 1 121 ? 30.833 62.621 42.697 1.00 15.50 101 ASP B CA 1
ATOM 2177 C C . ASP B 1 121 ? 31.223 61.330 43.418 1.00 16.06 101 ASP B C 1
ATOM 2178 O O . ASP B 1 121 ? 32.405 60.990 43.521 1.00 12.30 101 ASP B O 1
ATOM 2183 N N . LEU B 1 122 ? 30.224 60.616 43.916 1.00 17.90 102 LEU B N 1
ATOM 2184 C CA . LEU B 1 122 ? 30.450 59.347 44.592 1.00 16.99 102 LEU B CA 1
ATOM 2185 C C . LEU B 1 122 ? 31.133 58.301 43.714 1.00 17.75 102 LEU B C 1
ATOM 2186 O O . LEU B 1 122 ? 30.959 58.279 42.494 1.00 20.07 102 LEU B O 1
ATOM 2191 N N . PRO B 1 123 ? 31.925 57.430 44.341 1.00 17.39 103 PRO B N 1
ATOM 2192 C CA . PRO B 1 123 ? 32.543 56.302 43.644 1.00 14.67 103 PRO B CA 1
ATOM 2193 C C . PRO B 1 123 ? 31.514 55.219 43.377 1.00 13.74 103 PRO B C 1
ATOM 2194 O O . PRO B 1 123 ? 30.391 55.301 43.864 1.00 12.17 103 PRO B O 1
ATOM 2198 N N . GLU B 1 124 ? 31.923 54.197 42.638 1.00 14.46 104 GLU B N 1
ATOM 2199 C CA . GLU B 1 124 ? 31.028 53.165 42.155 1.00 15.92 104 GLU B CA 1
ATOM 2200 C C . GLU B 1 124 ? 30.630 52.167 43.226 1.00 17.80 104 GLU B C 1
ATOM 2201 O O . GLU B 1 124 ? 31.482 51.595 43.922 1.00 13.10 104 GLU B O 1
ATOM 2207 N N . GLY B 1 125 ? 29.326 51.938 43.334 1.00 16.85 105 GLY B N 1
ATOM 2208 C CA . GLY B 1 125 ? 28.807 50.936 44.245 1.00 15.04 105 GLY B CA 1
ATOM 2209 C C . GLY B 1 125 ? 29.221 51.143 45.686 1.00 15.14 105 GLY B C 1
ATOM 2210 O O . GLY B 1 125 ? 29.243 52.275 46.181 1.00 14.02 105 GLY B O 1
ATOM 2211 N N . PRO B 1 126 ? 29.553 50.042 46.377 1.00 12.70 106 PRO B N 1
ATOM 2212 C CA . PRO B 1 126 ? 29.828 50.083 47.822 1.00 9.52 106 PRO B CA 1
ATOM 2213 C C . PRO B 1 126 ? 31.141 50.790 48.195 1.00 11.09 106 PRO B C 1
ATOM 2214 O O . PRO B 1 126 ? 31.393 50.974 49.384 1.00 11.39 106 PRO B O 1
ATOM 2218 N N . LEU B 1 127 ? 31.957 51.192 47.219 1.00 9.94 107 LEU B N 1
ATOM 2219 C CA . LEU B 1 127 ? 33.154 51.983 47.534 1.00 8.51 107 LEU B CA 1
ATOM 2220 C C . LEU B 1 127 ? 32.784 53.230 48.323 1.00 10.32 107 LEU B C 1
ATOM 2221 O O . LEU B 1 127 ? 33.543 53.689 49.178 1.00 10.55 107 LEU B O 1
ATOM 2226 N N . ARG B 1 128 ? 31.606 53.770 48.025 1.00 11.80 108 ARG B N 1
ATOM 2227 C CA . ARG B 1 128 ? 31.116 54.980 48.662 1.00 10.47 108 ARG B CA 1
ATOM 2228 C C . ARG B 1 128 ? 30.940 54.835 50.181 1.00 12.85 108 ARG B C 1
ATOM 2229 O O . ARG B 1 128 ? 30.826 55.841 50.890 1.00 12.68 108 ARG B O 1
ATOM 2237 N N . PHE B 1 129 ? 30.919 53.601 50.684 1.00 10.61 109 PHE B N 1
ATOM 2238 C CA . PHE B 1 129 ? 30.815 53.378 52.129 1.00 9.43 109 PHE B CA 1
ATOM 2239 C C . PHE B 1 129 ? 32.159 53.540 52.840 1.00 9.29 109 PHE B C 1
ATOM 2240 O O . PHE B 1 129 ? 32.224 53.520 54.063 1.00 6.61 109 PHE B O 1
ATOM 2248 N N . GLY B 1 130 ? 33.236 53.678 52.078 1.00 15.28 110 GLY B N 1
ATOM 2249 C CA . GLY B 1 130 ? 34.564 53.764 52.667 1.00 10.52 110 GLY B CA 1
ATOM 2250 C C . GLY B 1 130 ? 34.868 52.568 53.552 1.00 11.99 110 GLY B C 1
ATOM 2251 O O . GLY B 1 130 ? 34.926 51.429 53.085 1.00 9.96 110 GLY B O 1
ATOM 2252 N N . PRO B 1 131 ? 35.059 52.821 54.850 1.00 12.29 111 PRO B N 1
ATOM 2253 C CA . PRO B 1 131 ? 35.408 51.771 55.808 1.00 10.74 111 PRO B CA 1
ATOM 2254 C C . PRO B 1 131 ? 34.393 50.627 55.825 1.00 15.89 111 PRO B C 1
ATOM 2255 O O . PRO B 1 131 ? 34.719 49.535 56.282 1.00 17.10 111 PRO B O 1
ATOM 2259 N N . LEU B 1 132 ? 33.187 50.853 55.319 1.00 12.59 112 LEU B N 1
ATOM 2260 C CA . LEU B 1 132 ? 32.218 49.777 55.313 1.00 10.12 112 LEU B CA 1
ATOM 2261 C C . LEU B 1 132 ? 31.983 49.198 53.940 1.00 7.41 112 LEU B C 1
ATOM 2262 O O . LEU B 1 132 ? 31.063 48.401 53.759 1.00 6.93 112 LEU B O 1
ATOM 2267 N N . ALA B 1 133 ? 32.823 49.592 52.985 1.00 5.01 113 ALA B N 1
ATOM 2268 C CA . ALA B 1 133 ? 32.701 49.159 51.592 1.00 5.28 113 ALA B CA 1
ATOM 2269 C C . ALA B 1 133 ? 32.727 47.648 51.459 1.00 10.76 113 ALA B C 1
ATOM 2270 O O . ALA B 1 133 ? 32.298 47.108 50.444 1.00 13.72 113 ALA B O 1
ATOM 2272 N N . ASN B 1 134 ? 33.247 46.971 52.479 1.00 11.95 114 ASN B N 1
ATOM 2273 C CA . ASN B 1 134 ? 33.284 45.509 52.485 1.00 15.89 114 ASN B CA 1
ATOM 2274 C C . ASN B 1 134 ? 32.441 44.884 53.594 1.00 15.82 114 ASN B C 1
ATOM 2275 O O . ASN B 1 134 ? 32.674 43.739 54.009 1.00 12.41 114 ASN B O 1
ATOM 2280 N N . GLY B 1 135 ? 31.467 45.664 54.068 1.00 12.60 115 GLY B N 1
ATOM 2281 C CA . GLY B 1 135 ? 30.422 45.177 54.945 1.00 10.64 115 GLY B CA 1
ATOM 2282 C C . GLY B 1 135 ? 30.851 44.863 56.361 1.00 15.59 115 GLY B C 1
ATOM 2283 O O . GLY B 1 135 ? 30.101 44.238 57.117 1.00 14.57 115 GLY B O 1
ATOM 2284 N N . HIS B 1 136 ? 32.052 45.279 56.739 1.00 18.95 116 HIS B N 1
ATOM 2285 C CA . HIS B 1 136 ? 32.523 44.975 58.087 1.00 19.45 116 HIS B CA 1
ATOM 2286 C C . HIS B 1 136 ? 31.931 45.940 59.095 1.00 19.74 116 HIS B C 1
ATOM 2287 O O . HIS B 1 136 ? 32.442 47.040 59.282 1.00 21.96 116 HIS B O 1
ATOM 2294 N N . TYR B 1 137 ? 30.851 45.515 59.739 1.00 18.25 117 TYR B N 1
ATOM 2295 C CA . TYR B 1 137 ? 30.135 46.347 60.700 1.00 19.52 117 TYR B CA 1
ATOM 2296 C C . TYR B 1 137 ? 30.516 45.965 62.134 1.00 21.04 117 TYR B C 1
ATOM 2297 O O . TYR B 1 137 ? 30.264 44.844 62.557 1.00 26.22 117 TYR B O 1
ATOM 2306 N N . VAL B 1 138 ? 31.117 46.903 62.867 1.00 15.14 118 VAL B N 1
ATOM 2307 C CA . VAL B 1 138 ? 31.691 46.634 64.183 1.00 12.46 118 VAL B CA 1
ATOM 2308 C C . VAL B 1 138 ? 31.046 47.455 65.315 1.00 19.41 118 VAL B C 1
ATOM 2309 O O . VAL B 1 138 ? 31.003 48.690 65.262 1.00 21.27 118 VAL B O 1
ATOM 2313 N N . GLN B 1 139 ? 30.532 46.758 66.330 1.00 18.38 119 GLN B N 1
ATOM 2314 C CA . GLN B 1 139 ? 29.886 47.415 67.464 1.00 19.15 119 GLN B CA 1
ATOM 2315 C C . GLN B 1 139 ? 30.836 48.434 68.054 1.00 19.22 119 GLN B C 1
ATOM 2316 O O . GLN B 1 139 ? 31.999 48.122 68.290 1.00 18.59 119 GLN B O 1
ATOM 2322 N N . GLY B 1 140 ? 30.346 49.654 68.272 1.00 22.52 120 GLY B N 1
ATOM 2323 C CA . GLY B 1 140 ? 31.125 50.695 68.926 1.00 25.10 120 GLY B CA 1
ATOM 2324 C C . GLY B 1 140 ? 32.060 51.506 68.044 1.00 30.33 120 GLY B C 1
ATOM 2325 O O . GLY B 1 140 ? 32.618 52.511 68.485 1.00 34.32 120 GLY B O 1
ATOM 2326 N N . ASP B 1 141 ? 32.234 51.068 66.800 1.00 28.28 121 ASP B N 1
ATOM 2327 C CA . ASP B 1 141 ? 33.124 51.718 65.846 1.00 21.35 121 ASP B CA 1
ATOM 2328 C C . ASP B 1 141 ? 32.422 52.962 65.321 1.00 20.47 121 ASP B C 1
ATOM 2329 O O . ASP B 1 141 ? 31.246 52.904 64.983 1.00 26.10 121 ASP B O 1
ATOM 2334 N N . PRO B 1 142 ? 33.125 54.104 65.272 1.00 15.47 122 PRO B N 1
ATOM 2335 C CA . PRO B 1 142 ? 32.455 55.334 64.827 1.00 15.72 122 PRO B CA 1
ATOM 2336 C C . PRO B 1 142 ? 31.978 55.245 63.366 1.00 16.07 122 PRO B C 1
ATOM 2337 O O . PRO B 1 142 ? 30.882 55.726 63.054 1.00 21.06 122 PRO B O 1
ATOM 2341 N N . TYR B 1 143 ? 32.760 54.629 62.482 1.00 6.40 123 TYR B N 1
ATOM 2342 C CA . TYR B 1 143 ? 32.304 54.531 61.099 1.00 12.04 123 TYR B CA 1
ATOM 2343 C C . TYR B 1 143 ? 31.056 53.650 60.980 1.00 13.31 123 TYR B C 1
ATOM 2344 O O . TYR B 1 143 ? 30.149 53.955 60.204 1.00 12.68 123 TYR B O 1
ATOM 2353 N N . SER B 1 144 ? 31.010 52.573 61.763 1.00 10.30 124 SER B N 1
ATOM 2354 C CA . SER B 1 144 ? 29.841 51.705 61.803 1.00 10.76 124 SER B CA 1
ATOM 2355 C C . SER B 1 144 ? 28.619 52.472 62.315 1.00 13.38 124 SER B C 1
ATOM 2356 O O . SER B 1 144 ? 27.529 52.366 61.753 1.00 8.38 124 SER B O 1
ATOM 2359 N N . SER B 1 145 ? 28.815 53.260 63.367 1.00 13.58 125 SER B N 1
ATOM 2360 C CA . SER B 1 145 ? 27.733 54.052 63.944 1.00 19.41 125 SER B CA 1
ATOM 2361 C C . SER B 1 145 ? 27.221 55.144 62.991 1.00 14.49 125 SER B C 1
ATOM 2362 O O . SER B 1 145 ? 26.064 55.528 63.052 1.00 13.76 125 SER B O 1
ATOM 2365 N N . SER B 1 146 ? 28.087 55.634 62.115 1.00 12.09 126 SER B N 1
ATOM 2366 C CA . SER B 1 146 ? 27.709 56.683 61.168 1.00 14.25 126 SER B CA 1
ATOM 2367 C C . SER B 1 146 ? 27.198 56.134 59.844 1.00 13.88 126 SER B C 1
ATOM 2368 O O . SER B 1 146 ? 26.613 56.867 59.046 1.00 14.65 126 SER B O 1
ATOM 2371 N N . TYR B 1 147 ? 27.419 54.843 59.615 1.00 7.99 127 TYR B N 1
ATOM 2372 C CA . TYR B 1 147 ? 26.950 54.203 58.397 1.00 5.47 127 TYR B CA 1
ATOM 2373 C C . TYR B 1 147 ? 25.455 54.390 58.154 1.00 9.35 127 TYR B C 1
ATOM 2374 O O . TYR B 1 147 ? 24.639 54.255 59.069 1.00 9.59 127 TYR B O 1
ATOM 2383 N N . ARG B 1 148 ? 25.103 54.691 56.908 1.00 8.52 128 ARG B N 1
ATOM 2384 C CA . ARG B 1 148 ? 23.714 54.749 56.502 1.00 8.74 128 ARG B CA 1
ATOM 2385 C C . ARG B 1 148 ? 23.580 54.131 55.122 1.00 8.36 128 ARG B C 1
ATOM 2386 O O . ARG B 1 148 ? 24.373 54.436 54.234 1.00 9.54 128 ARG B O 1
ATOM 2394 N N . PRO B 1 149 ? 22.556 53.278 54.932 1.00 6.67 129 PRO B N 1
ATOM 2395 C CA . PRO B 1 149 ? 22.297 52.569 53.666 1.00 11.11 129 PRO B CA 1
ATOM 2396 C C . PRO B 1 149 ? 22.109 53.540 52.500 1.00 9.92 129 PRO B C 1
ATOM 2397 O O . PRO B 1 149 ? 21.953 54.734 52.742 1.00 7.20 129 PRO B O 1
ATOM 2401 N N . VAL B 1 150 ? 22.130 53.049 51.262 1.00 10.39 130 VAL B N 1
ATOM 2402 C CA . VAL B 1 150 ? 21.902 53.952 50.132 1.00 11.66 130 VAL B CA 1
ATOM 2403 C C . VAL B 1 150 ? 20.465 54.443 50.087 1.00 11.12 130 VAL B C 1
ATOM 2404 O O . VAL B 1 150 ? 19.533 53.770 50.534 1.00 10.54 130 VAL B O 1
ATOM 2408 N N . THR B 1 151 ? 20.320 55.639 49.547 1.00 8.27 131 THR B N 1
ATOM 2409 C CA . THR B 1 151 ? 19.051 56.306 49.434 1.00 8.56 131 THR B CA 1
ATOM 2410 C C . THR B 1 151 ? 18.452 56.018 48.059 1.00 10.34 131 THR B C 1
ATOM 2411 O O . THR B 1 151 ? 19.137 55.523 47.148 1.00 11.80 131 THR B O 1
ATOM 2428 N N . ALA B 1 153 ? 17.637 58.162 45.941 1.00 10.20 133 ALA B N 1
ATOM 2429 C CA . ALA B 1 153 ? 18.276 59.054 44.979 1.00 12.25 133 ALA B CA 1
ATOM 2430 C C . ALA B 1 153 ? 19.507 58.349 44.428 1.00 12.62 133 ALA B C 1
ATOM 2431 O O . ALA B 1 153 ? 19.874 58.532 43.273 1.00 14.24 133 ALA B O 1
ATOM 2433 N N . GLU B 1 154 ? 20.135 57.526 45.267 1.00 12.59 134 GLU B N 1
ATOM 2434 C CA . GLU B 1 154 ? 21.336 56.806 44.861 1.00 12.25 134 GLU B CA 1
ATOM 2435 C C . GLU B 1 154 ? 21.020 55.605 43.991 1.00 13.22 134 GLU B C 1
ATOM 2436 O O . GLU B 1 154 ? 21.702 55.375 42.989 1.00 12.97 134 GLU B O 1
ATOM 2442 N N . THR B 1 155 ? 19.995 54.843 44.370 1.00 10.18 135 THR B N 1
ATOM 2443 C CA . THR B 1 155 ? 19.706 53.585 43.681 1.00 11.63 135 THR B CA 1
ATOM 2444 C C . THR B 1 155 ? 19.165 53.827 42.277 1.00 15.96 135 THR B C 1
ATOM 2445 O O . THR B 1 155 ? 19.377 53.025 41.365 1.00 18.82 135 THR B O 1
ATOM 2449 N N . ALA B 1 156 ? 18.474 54.944 42.101 1.00 14.66 136 ALA B N 1
ATOM 2450 C CA . ALA B 1 156 ? 17.934 55.283 40.796 1.00 18.14 136 ALA B CA 1
ATOM 2451 C C . ALA B 1 156 ? 19.056 55.503 39.786 1.00 19.12 136 ALA B C 1
ATOM 2452 O O . ALA B 1 156 ? 18.860 55.333 38.588 1.00 21.61 136 ALA B O 1
ATOM 2454 N N . GLN B 1 157 ? 20.235 55.878 40.268 1.00 20.20 137 GLN B N 1
ATOM 2455 C CA . GLN B 1 157 ? 21.345 56.210 39.373 1.00 21.40 137 GLN B CA 1
ATOM 2456 C C . GLN B 1 157 ? 22.212 55.008 39.036 1.00 20.26 137 GLN B C 1
ATOM 2457 O O . GLN B 1 157 ? 22.988 55.055 38.088 1.00 23.82 137 GLN B O 1
ATOM 2471 N N . THR B 1 159 ? 23.928 51.251 38.122 1.00 9.22 139 THR B N 1
ATOM 2472 C CA . THR B 1 159 ? 23.883 50.147 37.173 1.00 13.59 139 THR B CA 1
ATOM 2473 C C . THR B 1 159 ? 23.503 48.861 37.907 1.00 17.38 139 THR B C 1
ATOM 2474 O O . THR B 1 159 ? 23.531 48.803 39.139 1.00 15.90 139 THR B O 1
ATOM 2478 N N . ARG B 1 160 ? 23.169 47.831 37.140 1.00 13.89 140 ARG B N 1
ATOM 2479 C CA . ARG B 1 160 ? 22.759 46.569 37.712 1.00 11.17 140 ARG B CA 1
ATOM 2480 C C . ARG B 1 160 ? 23.854 45.988 38.601 1.00 14.12 140 ARG B C 1
ATOM 2481 O O . ARG B 1 160 ? 23.596 45.585 39.734 1.00 16.47 140 ARG B O 1
ATOM 2489 N N . ASP B 1 161 ? 25.077 45.945 38.089 1.00 13.62 141 ASP B N 1
ATOM 2490 C CA . ASP B 1 161 ? 26.189 45.396 38.847 1.00 14.84 141 ASP B CA 1
ATOM 2491 C C . ASP B 1 161 ? 26.500 46.192 40.111 1.00 13.75 141 ASP B C 1
ATOM 2492 O O . ASP B 1 161 ? 26.905 45.598 41.122 1.00 8.87 141 ASP B O 1
ATOM 2497 N N . GLU B 1 162 ? 26.335 47.519 40.050 1.00 13.26 142 GLU B N 1
ATOM 2498 C CA . GLU B 1 162 ? 26.477 48.373 41.241 1.00 15.25 142 GLU B CA 1
ATOM 2499 C C . GLU B 1 162 ? 25.435 47.987 42.275 1.00 12.07 142 GLU B C 1
ATOM 2500 O O . GLU B 1 162 ? 25.747 47.816 43.456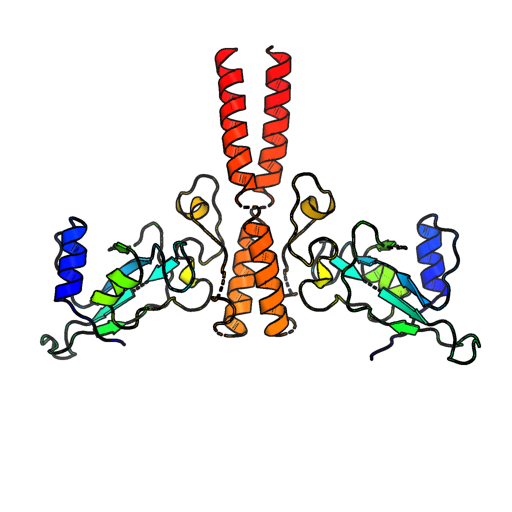 1.00 13.07 142 GLU B O 1
ATOM 2506 N N . LEU B 1 163 ? 24.189 47.882 41.822 1.00 8.88 143 LEU B N 1
ATOM 2507 C CA . LEU B 1 163 ? 23.086 47.492 42.697 1.00 9.74 143 LEU B CA 1
ATOM 2508 C C . LEU B 1 163 ? 23.377 46.159 43.386 1.00 7.90 143 LEU B C 1
ATOM 2509 O O . LEU B 1 163 ? 23.185 46.023 44.591 1.00 10.80 143 LEU B O 1
ATOM 2514 N N . GLU B 1 164 ? 23.838 45.187 42.607 1.00 6.25 144 GLU B N 1
ATOM 2515 C CA . GLU B 1 164 ? 24.149 43.861 43.123 1.00 10.47 144 GLU B CA 1
ATOM 2516 C C . GLU B 1 164 ? 25.201 43.937 44.217 1.00 12.06 144 GLU B C 1
ATOM 2517 O O . GLU B 1 164 ? 24.989 43.415 45.313 1.00 11.41 144 GLU B O 1
ATOM 2523 N N . ASP B 1 165 ? 26.331 44.582 43.912 1.00 13.01 145 ASP B N 1
ATOM 2524 C CA . ASP B 1 165 ? 27.430 44.751 44.871 1.00 12.87 145 ASP B CA 1
ATOM 2525 C C . ASP B 1 165 ? 26.988 45.451 46.147 1.00 13.29 145 ASP B C 1
ATOM 2526 O O . ASP B 1 165 ? 27.362 45.037 47.255 1.00 10.60 145 ASP B O 1
ATOM 2531 N N . VAL B 1 166 ? 26.204 46.519 45.982 1.00 8.48 146 VAL B N 1
ATOM 2532 C CA . VAL B 1 166 ? 25.752 47.297 47.119 1.00 13.79 146 VAL B CA 1
ATOM 2533 C C . VAL B 1 166 ? 24.811 46.475 47.981 1.00 14.12 146 VAL B C 1
ATOM 2534 O O . VAL B 1 166 ? 24.958 46.411 49.201 1.00 12.46 146 VAL B O 1
ATOM 2538 N N . LEU B 1 167 ? 23.845 45.840 47.334 1.00 11.71 147 LEU B N 1
ATOM 2539 C CA . LEU B 1 167 ? 22.923 44.981 48.040 1.00 11.66 147 LEU B CA 1
ATOM 2540 C C . LEU B 1 167 ? 23.654 43.842 48.779 1.00 11.59 147 LEU B C 1
ATOM 2541 O O . LEU B 1 167 ? 23.347 43.551 49.952 1.00 7.46 147 LEU B O 1
ATOM 2546 N N . ASN B 1 168 ? 24.609 43.195 48.106 1.00 8.03 148 ASN B N 1
ATOM 2547 C CA . ASN B 1 168 ? 25.382 42.134 48.762 1.00 9.52 148 ASN B CA 1
ATOM 2548 C C . ASN B 1 168 ? 26.083 42.677 50.000 1.00 9.26 148 ASN B C 1
ATOM 2549 O O . ASN B 1 168 ? 26.134 42.007 51.027 1.00 11.02 148 ASN B O 1
ATOM 2554 N N . THR B 1 169 ? 26.635 43.884 49.890 1.00 4.89 149 THR B N 1
ATOM 2555 C CA . THR B 1 169 ? 27.343 44.499 51.007 1.00 4.16 149 THR B CA 1
ATOM 2556 C C . THR B 1 169 ? 26.396 44.847 52.162 1.00 6.76 149 THR B C 1
ATOM 2557 O O . THR B 1 169 ? 26.667 44.511 53.314 1.00 7.34 149 THR B O 1
ATOM 2561 N N . GLN B 1 170 ? 25.281 45.502 51.843 1.00 6.47 150 GLN B N 1
ATOM 2562 C CA . GLN B 1 170 ? 24.302 45.876 52.854 1.00 9.62 150 GLN B CA 1
ATOM 2563 C C . GLN B 1 170 ? 23.716 44.646 53.533 1.00 13.10 150 GLN B C 1
ATOM 2564 O O . GLN B 1 170 ? 23.412 44.680 54.729 1.00 12.76 150 GLN B O 1
ATOM 2570 N N . SER B 1 171 ? 23.577 43.556 52.783 1.00 8.75 151 SER B N 1
ATOM 2571 C CA . SER B 1 171 ? 23.108 42.315 53.387 1.00 10.46 151 SER B CA 1
ATOM 2572 C C . SER B 1 171 ? 24.100 41.790 54.441 1.00 9.92 151 SER B C 1
ATOM 2573 O O . SER B 1 171 ? 23.687 41.293 55.485 1.00 10.23 151 SER B O 1
ATOM 2576 N N . GLU B 1 172 ? 25.401 41.896 54.177 1.00 6.34 152 GLU B N 1
ATOM 2577 C CA . GLU B 1 172 ? 26.381 41.466 55.176 1.00 7.91 152 GLU B CA 1
ATOM 2578 C C . GLU B 1 172 ? 26.299 42.357 56.407 1.00 8.31 152 GLU B C 1
ATOM 2579 O O . GLU B 1 172 ? 26.428 41.887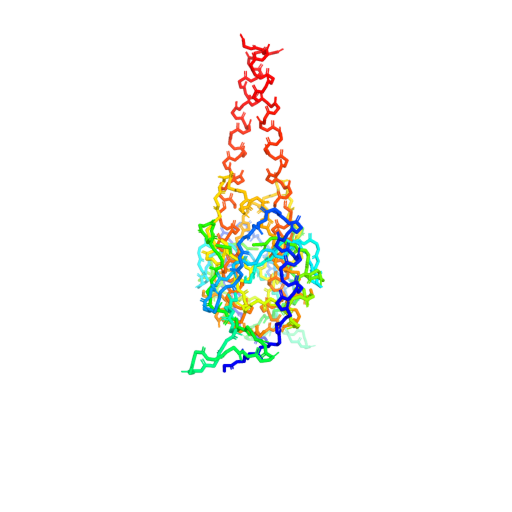 57.527 1.00 12.21 152 GLU B O 1
ATOM 2585 N N . ILE B 1 173 ? 26.069 43.646 56.191 1.00 6.39 153 ILE B N 1
ATOM 2586 C CA . ILE B 1 173 ? 25.916 44.571 57.292 1.00 7.26 153 ILE B CA 1
ATOM 2587 C C . ILE B 1 173 ? 24.713 44.237 58.183 1.00 10.15 153 ILE B C 1
ATOM 2588 O O . ILE B 1 173 ? 24.816 44.249 59.419 1.00 16.10 153 ILE B O 1
ATOM 2593 N N . GLU B 1 174 ? 23.582 43.931 57.561 1.00 8.60 154 GLU B N 1
ATOM 2594 C CA . GLU B 1 174 ? 22.347 43.648 58.299 1.00 9.20 154 GLU B CA 1
ATOM 2595 C C . GLU B 1 174 ? 22.486 42.361 59.092 1.00 11.20 154 GLU B C 1
ATOM 2596 O O . GLU B 1 174 ? 21.928 42.239 60.181 1.00 11.44 154 GLU B O 1
ATOM 2602 N N . ILE B 1 175 ? 23.212 41.394 58.534 1.00 6.82 155 ILE B N 1
ATOM 2603 C CA . ILE B 1 175 ? 23.460 40.159 59.253 1.00 6.17 155 ILE B CA 1
ATOM 2604 C C . ILE B 1 175 ? 24.220 40.470 60.549 1.00 10.48 155 ILE B C 1
ATOM 2605 O O . ILE B 1 175 ? 23.923 39.904 61.601 1.00 11.34 155 ILE B O 1
ATOM 2610 N N . GLN B 1 176 ? 25.185 41.384 60.486 1.00 8.00 156 GLN B N 1
ATOM 2611 C CA . GLN B 1 176 ? 25.867 41.782 61.709 1.00 11.82 156 GLN B CA 1
ATOM 2612 C C . GLN B 1 176 ? 24.984 42.609 62.651 1.00 10.76 156 GLN B C 1
ATOM 2613 O O . GLN B 1 176 ? 25.123 42.516 63.871 1.00 16.78 156 GLN B O 1
ATOM 2627 N N . ILE B 1 178 ? 21.715 42.254 62.871 1.00 14.48 158 ILE B N 1
ATOM 2628 C CA . ILE B 1 178 ? 20.744 41.346 63.438 1.00 13.88 158 ILE B CA 1
ATOM 2629 C C . ILE B 1 178 ? 21.387 40.660 64.622 1.00 14.47 158 ILE B C 1
ATOM 2630 O O . ILE B 1 178 ? 20.799 40.584 65.710 1.00 16.80 158 ILE B O 1
ATOM 2635 N N . ASN B 1 179 ? 22.616 40.191 64.423 1.00 16.21 159 ASN B N 1
ATOM 2636 C CA . ASN B 1 179 ? 23.318 39.507 65.495 1.00 19.38 159 ASN B CA 1
ATOM 2637 C C . ASN B 1 179 ? 23.454 40.404 66.718 1.00 18.53 159 ASN B C 1
ATOM 2638 O O . ASN B 1 179 ? 23.298 39.953 67.847 1.00 19.70 159 ASN B O 1
ATOM 2643 N N . LEU B 1 180 ? 23.695 41.686 66.476 1.00 15.01 160 LEU B N 1
ATOM 2644 C CA . LEU B 1 180 ? 23.874 42.645 67.549 1.00 17.28 160 LEU B CA 1
ATOM 2645 C C . LEU B 1 180 ? 22.564 42.955 68.296 1.00 17.59 160 LEU B C 1
ATOM 2646 O O . LEU B 1 180 ? 22.567 43.096 69.517 1.00 8.70 160 LEU B O 1
ATOM 2651 N N . LEU B 1 181 ? 21.452 43.025 67.566 1.00 13.63 161 LEU B N 1
ATOM 2652 C CA . LEU B 1 181 ? 20.154 43.276 68.181 1.00 12.00 161 LEU B CA 1
ATOM 2653 C C . LEU B 1 181 ? 19.809 42.176 69.174 1.00 16.65 161 LEU B C 1
ATOM 2654 O O . LEU B 1 181 ? 19.339 42.459 70.280 1.00 18.04 161 LEU B O 1
ATOM 2659 N N . GLU B 1 182 ? 20.043 40.927 68.767 1.00 18.39 162 GLU B N 1
ATOM 2660 C CA . GLU B 1 182 ? 19.846 39.763 69.626 1.00 19.39 162 GLU B CA 1
ATOM 2661 C C . GLU B 1 182 ? 20.631 39.958 70.902 1.00 22.04 162 GLU B C 1
ATOM 2662 O O . GLU B 1 182 ? 20.103 39.771 71.989 1.00 22.78 162 GLU B O 1
ATOM 2668 N N . LEU B 1 183 ? 21.898 40.340 70.759 1.00 22.91 163 LEU B N 1
ATOM 2669 C CA . LEU B 1 183 ? 22.781 40.494 71.905 1.00 24.54 163 LEU B CA 1
ATOM 2670 C C . LEU B 1 183 ? 22.331 41.609 72.839 1.00 28.75 163 LEU B C 1
ATOM 2671 O O . LEU B 1 183 ? 22.522 41.514 74.052 1.00 31.12 163 LEU B O 1
ATOM 2676 N N . TYR B 1 184 ? 21.754 42.672 72.282 1.00 23.08 164 TYR B N 1
ATOM 2677 C CA . TYR B 1 184 ? 21.233 43.733 73.121 1.00 20.26 164 TYR B CA 1
ATOM 2678 C C . TYR B 1 184 ? 20.003 43.240 73.869 1.00 23.99 164 TYR B C 1
ATOM 2679 O O . TYR B 1 184 ? 19.834 43.517 75.053 1.00 26.69 164 TYR B O 1
ATOM 2688 N N . GLU B 1 185 ? 19.143 42.502 73.184 1.00 23.59 165 GLU B N 1
ATOM 2689 C CA . GLU B 1 185 ? 17.945 42.025 73.839 1.00 29.40 165 GLU B CA 1
ATOM 2690 C C . GLU B 1 185 ? 18.294 41.101 75.011 1.00 28.07 165 GLU B C 1
ATOM 2691 O O . GLU B 1 185 ? 17.668 41.175 76.069 1.00 29.14 165 GLU B O 1
ATOM 2697 N N . VAL B 1 186 ? 19.317 40.267 74.842 1.00 23.22 166 VAL B N 1
ATOM 2698 C CA . VAL B 1 186 ? 19.747 39.368 75.914 1.00 24.60 166 VAL B CA 1
ATOM 2699 C C . VAL B 1 186 ? 20.331 40.144 77.092 1.00 28.89 166 VAL B C 1
ATOM 2700 O O . VAL B 1 186 ? 20.010 39.886 78.251 1.00 29.64 166 VAL B O 1
ATOM 2704 N N . GLU B 1 187 ? 21.196 41.095 76.771 1.00 28.14 167 GLU B N 1
ATOM 2705 C CA . GLU B 1 187 ? 21.826 41.949 77.747 1.00 28.97 167 GLU B CA 1
ATOM 2706 C C . GLU B 1 187 ? 20.777 42.771 78.484 1.00 29.58 167 GLU B C 1
ATOM 2707 O O . GLU B 1 187 ? 20.803 42.887 79.709 1.00 27.67 167 GLU B O 1
ATOM 2713 N N . THR B 1 188 ? 19.852 43.343 77.725 1.00 28.90 168 THR B N 1
ATOM 2714 C CA . THR B 1 188 ? 18.751 44.093 78.305 1.00 30.66 168 THR B CA 1
ATOM 2715 C C . THR B 1 188 ? 17.992 43.257 79.340 1.00 28.33 168 THR B C 1
ATOM 2716 O O . THR B 1 188 ? 17.845 43.671 80.489 1.00 25.60 168 THR B O 1
ATOM 2720 N N . ARG B 1 189 ? 17.511 42.089 78.920 1.00 27.54 169 ARG B N 1
ATOM 2721 C CA . ARG B 1 189 ? 16.877 41.140 79.823 1.00 30.43 169 ARG B CA 1
ATOM 2722 C C . ARG B 1 189 ? 17.654 41.037 81.124 1.00 25.91 169 ARG B C 1
ATOM 2723 O O . ARG B 1 189 ? 17.129 41.304 82.208 1.00 24.72 169 ARG B O 1
ATOM 2731 N N . ALA B 1 190 ? 18.907 40.623 80.992 1.00 24.43 170 ALA B N 1
ATOM 2732 C CA . ALA B 1 190 ? 19.775 40.367 82.121 1.00 24.33 170 ALA B CA 1
ATOM 2733 C C . ALA B 1 190 ? 19.800 41.553 83.068 1.00 24.76 170 ALA B C 1
ATOM 2734 O O . ALA B 1 190 ? 19.555 41.410 84.261 1.00 24.84 170 ALA B O 1
ATOM 2736 N N . LEU B 1 191 ? 20.090 42.726 82.526 1.00 26.63 171 LEU B N 1
ATOM 2737 C CA . LEU B 1 191 ? 20.176 43.930 83.336 1.00 26.56 171 LEU B CA 1
ATOM 2738 C C . LEU B 1 191 ? 18.876 44.209 84.086 1.00 31.57 171 LEU B C 1
ATOM 2739 O O . LEU B 1 191 ? 18.894 44.567 85.266 1.00 30.12 171 LEU B O 1
ATOM 2744 N N . ARG B 1 192 ? 17.746 44.039 83.407 1.00 34.45 172 ARG B N 1
ATOM 2745 C CA . ARG B 1 192 ? 16.457 44.283 84.042 1.00 39.20 172 ARG B CA 1
ATOM 2746 C C . ARG B 1 192 ? 16.145 43.327 85.196 1.00 41.49 172 ARG B C 1
ATOM 2747 O O . ARG B 1 192 ? 15.466 43.708 86.157 1.00 36.50 172 ARG B O 1
ATOM 2755 N N . ARG B 1 193 ? 16.639 42.094 85.096 1.00 46.61 173 ARG B N 1
ATOM 2756 C CA . ARG B 1 193 ? 16.470 41.116 86.163 1.00 51.47 173 ARG B CA 1
ATOM 2757 C C . ARG B 1 193 ? 17.254 41.541 87.391 1.00 48.37 173 ARG B C 1
ATOM 2758 O O . ARG B 1 193 ? 16.700 41.642 88.485 1.00 48.90 173 ARG B O 1
ATOM 2766 N N . GLN B 1 194 ? 18.544 41.793 87.200 1.00 43.98 174 GLN B N 1
ATOM 2767 C CA . GLN B 1 194 ? 19.401 42.259 88.279 1.00 41.60 174 GLN B CA 1
ATOM 2768 C C . GLN B 1 194 ? 18.832 43.496 88.966 1.00 39.97 174 GLN B C 1
ATOM 2769 O O . GLN B 1 194 ? 18.982 43.661 90.178 1.00 40.13 174 GLN B O 1
ATOM 2775 N N . LEU B 1 195 ? 18.189 44.371 88.198 1.00 38.52 175 LEU B N 1
ATOM 2776 C CA . LEU B 1 195 ? 17.532 45.529 88.792 1.00 39.44 175 LEU B CA 1
ATOM 2777 C C . LEU B 1 195 ? 16.375 45.072 89.650 1.00 40.95 175 LEU B C 1
ATOM 2778 O O . LEU B 1 195 ? 16.330 45.363 90.848 1.00 40.97 175 LEU B O 1
ATOM 2783 N N . ALA B 1 196 ? 15.442 44.360 89.021 1.00 39.15 176 ALA B N 1
ATOM 2784 C CA . ALA B 1 196 ? 14.249 43.859 89.694 1.00 38.33 176 ALA B CA 1
ATOM 2785 C C . ALA B 1 196 ? 14.575 43.223 91.038 1.00 36.74 176 ALA B C 1
ATOM 2786 O O . ALA B 1 196 ? 13.897 43.491 92.035 1.00 33.63 176 ALA B O 1
ATOM 2788 N N . GLU B 1 197 ? 15.620 42.399 91.068 1.00 36.78 177 GLU B N 1
ATOM 2789 C CA . GLU B 1 197 ? 15.992 41.718 92.305 1.00 42.20 177 GLU B CA 1
ATOM 2790 C C . GLU B 1 197 ? 16.687 42.641 93.312 1.00 38.89 177 GLU B C 1
ATOM 2791 O O . GLU B 1 197 ? 17.074 42.216 94.401 1.00 40.37 177 GLU B O 1
ATOM 2797 N N . ARG B 1 198 ? 16.836 43.908 92.947 1.00 35.17 178 ARG B N 1
ATOM 2798 C CA . ARG B 1 198 ? 17.279 44.920 93.899 1.00 35.75 178 ARG B CA 1
ATOM 2799 C C . ARG B 1 198 ? 16.154 45.909 94.193 1.00 37.75 178 ARG B C 1
ATOM 2800 O O . ARG B 1 198 ? 16.350 46.901 94.881 1.00 38.10 178 ARG B O 1
ATOM 2808 N N . SER B 1 199 ? 14.981 45.605 93.647 1.00 44.18 179 SER B N 1
ATOM 2809 C CA . SER B 1 199 ? 13.696 46.218 94.017 1.00 51.10 179 SER B CA 1
ATOM 2810 C C . SER B 1 199 ? 13.677 47.747 94.092 1.00 57.28 179 SER B C 1
ATOM 2811 O O . SER B 1 199 ? 12.753 48.337 94.674 1.00 55.68 179 SER B O 1
#

CATH classification: 1.20.5.1500

Radius of gyration: 26.83 Å; Cα contacts (8 Å, |Δi|>4): 551; chains: 2; bounding box: 76×62×62 Å

Foldseek 3Di:
DFFFDQVLVVVQCVVVVNNDRDDAFDDAKEWACADPQGRATWIWWGWHQDDPVRDGDPTTAIGTDPAAAAPPHHHYYHPVSVCVGHPPDDADFALSRLRNLSQQDQDPPDVSNVRDDQGGVRVVVDPVSCVSNVVNVVSNVVVVVVVVVVVVVVVVVVVVVVVVD/DDKFFFDQVLVCVQCVVVVHNDRDDAFDDAKEWACAEPQGRATWIWWGKHQADPVRHGDPTIIIDTDQAAAAPPHHHYYHPVSVCVGHPPDDADFALSRLRNLSQQDADPPDVSNVRDDQGGNVVVPDPVSVVSNVVSVVSNVVCCVVVVVVVVVVVVVVVVVVVVD